Protein AF-A0A973INH6-F1 (afdb_monomer)

Solvent-accessible surface area (backbone atoms only — not comparable to full-atom values): 18778 Å² total; per-residue (Å²): 133,58,72,69,59,49,45,53,53,24,50,28,51,75,72,70,67,58,51,74,66,60,52,53,52,50,56,55,49,32,74,77,36,63,68,58,46,52,53,36,54,52,45,34,49,50,53,52,52,52,51,51,52,51,51,51,53,52,50,54,54,49,48,54,53,51,51,55,51,50,55,52,50,53,57,54,56,61,57,55,58,55,57,56,51,51,52,52,51,51,55,52,49,54,52,49,52,51,50,50,51,50,50,49,49,51,46,51,59,52,50,57,58,49,55,53,51,49,50,52,50,51,50,48,49,50,48,49,52,47,49,50,48,50,47,52,48,46,50,49,58,78,66,62,66,99,56,83,83,53,57,51,24,11,26,31,62,73,26,40,70,38,32,28,38,27,31,14,86,80,47,74,92,51,78,60,39,38,36,26,35,64,72,43,77,89,50,73,38,48,23,34,69,76,46,76,38,72,89,75,40,34,24,35,31,34,55,67,48,88,84,64,71,67,50,67,85,66,49,49,40,76,38,54,82,63,82,85,48,76,64,46,55,33,35,34,58,21,24,46,84,92,40,82,40,85,32,60,36,25,31,70,37,76,32,23,78,94,69,32,73,64,20,24,21,35,61,30,81,75,54,75,16,27,27,12,11,48,28,23,40,84,50,51,30,30,44,23,31,28,45,50,90,55,29,87,78,72,79,49,29,31,25,33,39,29,45,69,48,51,61,57,50,52,52,45,41,71,77,38,63,84,55,56,76,93,75,82,56,54,78,34,41,88,46,57,68,73,58,32,49,67,62,46,43,66,41,30,28,36,34,44,38,133

Foldseek 3Di:
DDLVVLLVQLVCVLVVNHDPVNVVVVVVVCVVPVVSVVSSVVSNVVVVVVVVVVVVVVVVVVVVVVVVVVVVVVVVVVVVCPPVVVVVCVVVVVVVVVVCVVVVVCCCVVVVVVVVVVVVVVVVVVVVVVVLVVVVVVVCVVQPPPDDPWQKAKWFDPALQAKIKFFLVSPVVHQWWWKAAQVGRPDIFIWGWPDHDNPLRMTIIHGDDPPDHGHPDAQEAADLPDPQDWFQKKWWWWDDPSHIDIWIFTFHACADDPRHNQKTWTPTQDHRHQGQIFMAGLQRYGQFGWHCPCCSPPVTIMTGGSNVVVVVVVVVCVVPVPRHDPPRDNPCRPPHPVVSCVSRRRRMIMITDD

Sequence (354 aa):
MNQLHLFELSEKKVNGTITKEELNYLQQIFAENPELEKDFNENIRLIEELNNHAKYKIFVNNLKKAENTYEALKKLNQVSNNIFFRRLIQYSSVAAVSIIAVLTTLYLTGWFNYTHQIKAYKQLSNSITTISKNQKSLWNTLFNSNEITYLRGTAFALSDKGYLITSSHLVSDYDSVLVTNAADSSIRFHAKIVLNDIEHDIAVLKITDSAFANIQRIPYIINFNYPTELGNYVYSLGFSKNSIVFGEGSISSFTGYNEDTNSFQLSIPTNPGNSGSPVFNQAGEIIGIVCGKNFEKEGSSYAVKADILKDIIDSIKTIEPQAFNNNNYNYIKHLPKNKQISKIIPYIFKIEIY

Radius of gyration: 58.06 Å; Cα contacts (8 Å, |Δi|>4): 544; chains: 1; bounding box: 92×89×151 Å

pLDDT: mean 80.74, std 13.65, range [40.59, 97.44]

Structure (mmCIF, N/CA/C/O backbone):
data_AF-A0A973INH6-F1
#
_entry.id   AF-A0A973INH6-F1
#
loop_
_atom_site.group_PDB
_atom_site.id
_atom_site.type_symbol
_atom_site.label_atom_id
_atom_site.label_alt_id
_atom_site.label_comp_id
_atom_site.label_asym_id
_atom_site.label_entity_id
_atom_site.label_seq_id
_atom_site.pdbx_PDB_ins_code
_atom_site.Cartn_x
_atom_site.Cartn_y
_atom_site.Cartn_z
_atom_site.occupancy
_atom_site.B_iso_or_equiv
_atom_site.auth_seq_id
_atom_site.auth_comp_id
_atom_site.auth_asym_id
_atom_site.auth_atom_id
_atom_site.pdbx_PDB_model_num
ATOM 1 N N . MET A 1 1 ? 59.642 63.130 -122.455 1.00 60.03 1 MET A N 1
ATOM 2 C CA . MET A 1 1 ? 58.874 63.135 -121.188 1.00 60.03 1 MET A CA 1
ATOM 3 C C . MET A 1 1 ? 59.618 63.990 -120.166 1.00 60.03 1 MET A C 1
ATOM 5 O O . MET A 1 1 ? 60.837 63.904 -120.137 1.00 60.03 1 MET A O 1
ATOM 9 N N . ASN A 1 2 ? 58.944 64.853 -119.395 1.00 72.00 2 ASN A N 1
ATOM 10 C CA . ASN A 1 2 ? 59.600 65.635 -118.330 1.00 72.00 2 ASN A CA 1
ATOM 11 C C . ASN A 1 2 ? 59.787 64.744 -117.084 1.00 72.00 2 ASN A C 1
ATOM 13 O O . ASN A 1 2 ? 58.869 63.996 -116.747 1.00 72.00 2 ASN A O 1
ATOM 17 N N . GLN A 1 3 ? 60.935 64.830 -116.403 1.00 70.38 3 GLN A N 1
ATOM 18 C CA . GLN A 1 3 ? 61.247 64.047 -115.195 1.00 70.38 3 GLN A CA 1
ATOM 19 C C . GLN A 1 3 ? 60.178 64.201 -114.102 1.00 70.38 3 GLN A C 1
ATOM 21 O O . GLN A 1 3 ? 59.841 63.231 -113.430 1.00 70.38 3 GLN A O 1
ATOM 26 N N . LEU A 1 4 ? 59.566 65.385 -113.991 1.00 72.50 4 LEU A N 1
ATOM 27 C CA . LEU A 1 4 ? 58.475 65.633 -113.044 1.00 72.50 4 LEU A CA 1
ATOM 28 C C . LEU A 1 4 ? 57.232 64.771 -113.333 1.00 72.50 4 LEU A C 1
ATOM 30 O O . LEU A 1 4 ? 56.604 64.264 -112.411 1.00 72.50 4 LEU A O 1
ATOM 34 N N . HIS A 1 5 ? 56.909 64.557 -114.612 1.00 80.50 5 HIS A N 1
ATOM 35 C CA . HIS A 1 5 ? 55.763 63.738 -115.012 1.00 80.50 5 HIS A CA 1
ATOM 36 C C . HIS A 1 5 ? 56.033 62.237 -114.809 1.00 80.50 5 HIS A C 1
ATOM 38 O O . HIS A 1 5 ? 55.129 61.486 -114.455 1.00 80.50 5 HIS A O 1
ATOM 44 N N . LEU A 1 6 ? 57.291 61.799 -114.969 1.00 80.31 6 LEU A N 1
ATOM 45 C CA . LEU A 1 6 ? 57.713 60.429 -114.644 1.00 80.31 6 LEU A CA 1
ATOM 46 C C . LEU A 1 6 ? 57.604 60.151 -113.139 1.00 80.31 6 LEU A C 1
ATOM 48 O O . LEU A 1 6 ? 57.122 59.090 -112.741 1.00 80.31 6 LEU A O 1
ATOM 52 N N . PHE A 1 7 ? 57.998 61.118 -112.309 1.00 83.38 7 PHE A N 1
ATOM 53 C CA . PHE A 1 7 ? 57.880 61.022 -110.857 1.00 83.38 7 PHE A CA 1
ATOM 54 C C . PHE A 1 7 ? 56.414 61.010 -110.394 1.00 83.38 7 PHE A C 1
ATOM 56 O O . PHE A 1 7 ? 56.042 60.164 -109.588 1.00 83.38 7 PHE A O 1
ATOM 63 N N . GLU A 1 8 ? 55.554 61.866 -110.959 1.00 82.88 8 GLU A N 1
ATOM 64 C CA . GLU A 1 8 ? 54.115 61.895 -110.645 1.00 82.88 8 GLU A CA 1
ATOM 65 C C . GLU A 1 8 ? 53.427 60.557 -110.971 1.00 82.88 8 GLU A C 1
ATOM 67 O O . GLU A 1 8 ? 52.656 60.027 -110.168 1.00 82.88 8 GLU A O 1
ATOM 72 N N . LEU A 1 9 ? 53.749 59.952 -112.120 1.00 83.75 9 LEU A N 1
ATOM 73 C CA . LEU A 1 9 ? 53.250 58.619 -112.470 1.00 83.75 9 LEU A CA 1
ATOM 74 C C . LEU A 1 9 ? 53.809 57.528 -111.541 1.00 83.75 9 LEU A C 1
ATOM 76 O O . LEU A 1 9 ? 53.092 56.577 -111.221 1.00 83.75 9 LEU A O 1
ATOM 80 N N . SER A 1 10 ? 55.054 57.673 -111.072 1.00 84.81 10 SER A N 1
ATOM 81 C CA . SER A 1 10 ? 55.666 56.767 -110.085 1.00 84.81 10 SER A CA 1
ATOM 82 C C . SER A 1 10 ? 54.939 56.855 -108.737 1.00 84.81 10 SER A C 1
ATOM 84 O O . SER A 1 10 ? 54.631 55.835 -108.123 1.00 84.81 10 SER A O 1
ATOM 86 N N . GLU A 1 11 ? 54.570 58.062 -108.307 1.00 83.25 11 GLU A N 1
ATOM 87 C CA . GLU A 1 11 ? 53.794 58.299 -107.089 1.00 83.25 11 GLU A CA 1
ATOM 88 C C . GLU A 1 11 ? 52.369 57.739 -107.195 1.00 83.25 11 GLU A C 1
ATOM 90 O O . GLU A 1 11 ? 51.925 57.016 -106.300 1.00 83.25 11 GLU A O 1
ATOM 95 N N . LYS A 1 12 ? 51.666 57.980 -108.314 1.00 86.00 12 LYS A N 1
ATOM 96 C CA . LYS A 1 12 ? 50.353 57.359 -108.575 1.00 86.00 12 LYS A CA 1
ATOM 97 C C . LYS A 1 12 ? 50.437 55.833 -108.576 1.00 86.00 12 LYS A C 1
ATOM 99 O O . LYS A 1 12 ? 49.510 55.166 -108.112 1.00 86.00 12 LYS A O 1
ATOM 104 N N . LYS A 1 13 ? 51.541 55.262 -109.073 1.00 84.00 13 LYS A N 1
ATOM 105 C CA . LYS A 1 13 ? 51.772 53.813 -109.067 1.00 84.00 13 LYS A CA 1
ATOM 106 C C . LYS A 1 13 ? 51.924 53.269 -107.647 1.00 84.00 13 LYS A C 1
ATOM 108 O O . LYS A 1 13 ? 51.249 52.294 -107.325 1.00 84.00 13 LYS A O 1
ATOM 113 N N . VAL A 1 14 ? 52.738 53.906 -106.801 1.00 85.88 14 VAL A N 1
ATOM 114 C CA . VAL A 1 14 ? 52.924 53.501 -105.393 1.00 85.88 14 VAL A CA 1
ATOM 115 C C . VAL A 1 14 ? 51.639 53.683 -104.577 1.00 85.88 14 VAL A C 1
ATOM 117 O O . VAL A 1 14 ? 51.300 52.833 -103.757 1.00 85.88 14 VAL A O 1
ATOM 120 N N . ASN A 1 15 ? 50.875 54.746 -104.841 1.00 80.88 15 ASN A N 1
ATOM 121 C CA . ASN A 1 15 ? 49.612 55.030 -104.154 1.00 80.88 15 ASN A CA 1
ATOM 122 C C . ASN A 1 15 ? 48.409 54.234 -104.703 1.00 80.88 15 ASN A C 1
ATOM 124 O O . ASN A 1 15 ? 47.308 54.342 -104.163 1.00 80.88 15 ASN A O 1
ATOM 128 N N . GLY A 1 16 ? 48.593 53.432 -105.760 1.00 83.75 16 GLY A N 1
ATOM 129 C CA . GLY A 1 16 ? 47.545 52.589 -106.349 1.00 83.75 16 GLY A CA 1
ATOM 130 C C . GLY A 1 16 ? 46.478 53.344 -107.153 1.00 83.75 16 GLY A C 1
ATOM 131 O O . GLY A 1 16 ? 45.413 52.791 -107.413 1.00 83.75 16 GLY A O 1
ATOM 132 N N . THR A 1 17 ? 46.746 54.589 -107.551 1.00 86.88 17 THR A N 1
ATOM 133 C CA . THR A 1 17 ? 45.807 55.475 -108.264 1.00 86.88 17 THR A CA 1
ATOM 134 C C . THR A 1 17 ? 46.105 55.614 -109.758 1.00 86.88 17 THR A C 1
ATOM 136 O O . THR A 1 17 ? 45.441 56.392 -110.442 1.00 86.88 17 THR A O 1
ATOM 139 N N . ILE A 1 18 ? 47.081 54.865 -110.283 1.00 87.19 18 ILE A N 1
ATOM 140 C CA . ILE A 1 18 ? 47.418 54.885 -111.711 1.00 87.19 18 ILE A CA 1
ATOM 141 C C . ILE A 1 18 ? 46.301 54.263 -112.561 1.00 87.19 18 ILE A C 1
ATOM 143 O O . ILE A 1 18 ? 45.799 53.172 -112.275 1.00 87.19 18 ILE A O 1
ATOM 147 N N . THR A 1 19 ? 45.914 54.954 -113.629 1.00 87.88 19 THR A N 1
ATOM 148 C CA . THR A 1 19 ? 44.869 54.490 -114.546 1.00 87.88 19 THR A CA 1
ATOM 149 C C . THR A 1 19 ? 45.412 53.501 -115.581 1.00 87.88 19 THR A C 1
ATOM 151 O O . THR A 1 19 ? 46.616 53.397 -115.829 1.00 87.88 19 THR A O 1
ATOM 154 N N . LYS A 1 20 ? 44.510 52.744 -116.219 1.00 82.81 20 LYS A N 1
ATOM 155 C CA . LYS A 1 20 ? 44.879 51.756 -117.246 1.00 82.81 20 LYS A CA 1
ATOM 156 C C . LYS A 1 20 ? 45.456 52.412 -118.511 1.00 82.81 20 LYS A C 1
ATOM 158 O O . LYS A 1 20 ? 46.310 51.822 -119.162 1.00 82.81 20 LYS A O 1
ATOM 163 N N . GLU A 1 21 ? 45.021 53.631 -118.826 1.00 84.56 21 GLU A N 1
ATOM 164 C CA . GLU A 1 21 ? 45.540 54.433 -119.941 1.00 84.56 21 GLU A CA 1
ATOM 165 C C . GLU A 1 21 ? 46.977 54.903 -119.675 1.00 84.56 21 GLU A C 1
ATOM 167 O O . GLU A 1 21 ? 47.845 54.727 -120.526 1.00 84.56 21 GLU A O 1
ATOM 172 N N . GLU A 1 22 ? 47.260 55.398 -118.465 1.00 85.69 22 GLU A N 1
ATOM 173 C CA . GLU A 1 22 ? 48.610 55.797 -118.040 1.00 85.69 22 GLU A CA 1
ATOM 174 C C . GLU A 1 22 ? 49.585 54.604 -118.005 1.00 85.69 22 GLU A C 1
ATOM 176 O O . GLU A 1 22 ? 50.750 54.745 -118.372 1.00 85.69 22 GLU A O 1
ATOM 181 N N . LEU A 1 23 ? 49.116 53.409 -117.619 1.00 82.50 23 LEU A N 1
ATOM 182 C CA . LEU A 1 23 ? 49.921 52.181 -117.674 1.00 82.50 23 LEU A CA 1
ATOM 183 C C . LEU A 1 23 ? 50.284 51.782 -119.108 1.00 82.50 23 LEU A C 1
ATOM 185 O O . LEU A 1 23 ? 51.434 51.427 -119.362 1.00 82.50 23 LEU A O 1
ATOM 189 N N . ASN A 1 24 ? 49.330 51.857 -120.039 1.00 82.94 24 ASN A N 1
ATOM 190 C CA . ASN A 1 24 ? 49.589 51.566 -121.450 1.00 82.94 24 ASN A CA 1
ATOM 191 C C . ASN A 1 24 ? 50.555 52.596 -122.062 1.00 82.94 24 ASN A C 1
ATOM 193 O O . ASN A 1 24 ? 51.450 52.229 -122.820 1.00 82.94 24 ASN A O 1
ATOM 197 N N . TYR A 1 25 ? 50.413 53.872 -121.691 1.00 82.88 25 TYR A N 1
ATOM 198 C CA . TYR A 1 25 ? 51.321 54.946 -122.096 1.00 82.88 25 TYR A CA 1
ATOM 199 C C . TYR A 1 25 ? 52.758 54.717 -121.600 1.00 82.88 25 TYR A C 1
ATOM 201 O O . TYR A 1 25 ? 53.705 54.844 -122.375 1.00 82.88 25 TYR A O 1
ATOM 209 N N . LEU A 1 26 ? 52.937 54.301 -120.340 1.00 82.69 26 LEU A N 1
ATOM 210 C CA . LEU A 1 26 ? 54.254 53.939 -119.805 1.00 82.69 26 LEU A CA 1
ATOM 211 C C . LEU A 1 26 ? 54.867 52.741 -120.541 1.00 82.69 26 LEU A C 1
ATOM 213 O O . LEU A 1 26 ? 56.041 52.788 -120.891 1.00 82.69 26 LEU A O 1
ATOM 217 N N . GLN A 1 27 ? 54.078 51.702 -120.836 1.00 81.44 27 GLN A N 1
ATOM 218 C CA . GLN A 1 27 ? 54.551 50.532 -121.588 1.00 81.44 27 GLN A CA 1
ATOM 219 C C . GLN A 1 27 ? 55.040 50.897 -122.994 1.00 81.44 27 GLN A C 1
ATOM 221 O O . GLN A 1 27 ? 56.052 50.362 -123.446 1.00 81.44 27 GLN A O 1
ATOM 226 N N . GLN A 1 28 ? 54.356 51.825 -123.668 1.00 81.44 28 GLN A N 1
ATOM 227 C CA . GLN A 1 28 ? 54.782 52.315 -124.976 1.00 81.44 28 GLN A CA 1
ATOM 228 C C . GLN A 1 28 ? 56.104 53.094 -124.886 1.00 81.44 28 GLN A C 1
ATOM 230 O O . GLN A 1 28 ? 57.005 52.868 -125.687 1.00 81.44 28 GLN A O 1
ATOM 235 N N . ILE A 1 29 ? 56.255 53.962 -123.881 1.00 81.75 29 ILE A N 1
ATOM 236 C CA . ILE A 1 29 ? 57.470 54.773 -123.707 1.00 81.75 29 ILE A CA 1
ATOM 237 C C . ILE A 1 29 ? 58.673 53.931 -123.275 1.00 81.75 29 ILE A C 1
ATOM 239 O O . ILE A 1 29 ? 59.785 54.182 -123.736 1.00 81.75 29 ILE A O 1
ATOM 243 N N . PHE A 1 30 ? 58.475 52.919 -122.431 1.00 85.38 30 PHE A N 1
ATOM 244 C CA . PHE A 1 30 ? 59.553 52.013 -122.023 1.00 85.38 30 PHE A CA 1
ATOM 245 C C . PHE A 1 30 ? 60.076 51.175 -123.193 1.00 85.38 30 PHE A C 1
ATOM 247 O O . PHE A 1 30 ? 61.279 50.939 -123.279 1.00 85.38 30 PHE A O 1
ATOM 254 N N . ALA A 1 31 ? 59.204 50.795 -124.135 1.00 80.00 31 ALA A N 1
ATOM 255 C CA . ALA A 1 31 ? 59.615 50.095 -125.351 1.00 80.00 31 ALA A CA 1
ATOM 256 C C . ALA A 1 31 ? 60.509 50.958 -126.265 1.00 80.00 31 ALA A C 1
ATOM 258 O O . ALA A 1 31 ? 61.370 50.422 -126.960 1.00 80.00 31 ALA A O 1
ATOM 259 N N . GLU A 1 32 ? 60.323 52.282 -126.256 1.00 79.12 32 GLU A N 1
ATOM 260 C CA . GLU A 1 32 ? 61.120 53.229 -127.047 1.00 79.12 32 GLU A CA 1
ATOM 261 C C . GLU A 1 32 ? 62.408 53.675 -126.332 1.00 79.12 32 GLU A C 1
ATOM 263 O O . GLU A 1 32 ? 63.416 53.929 -126.992 1.00 79.12 32 GLU A O 1
ATOM 268 N N . ASN A 1 33 ? 62.404 53.763 -124.995 1.00 81.12 33 ASN A N 1
ATOM 269 C CA . ASN A 1 33 ? 63.567 54.159 -124.201 1.00 81.12 33 ASN A CA 1
ATOM 270 C C . ASN A 1 33 ? 63.665 53.368 -122.875 1.00 81.12 33 ASN A C 1
ATOM 272 O O . ASN A 1 33 ? 63.074 53.774 -121.867 1.00 81.12 33 ASN A O 1
ATOM 276 N N . PRO A 1 34 ? 64.468 52.288 -122.842 1.00 78.56 34 PRO A N 1
ATOM 277 C CA . PRO A 1 34 ? 64.660 51.456 -121.653 1.00 78.56 34 PRO A CA 1
ATOM 278 C C . PRO A 1 34 ? 65.273 52.185 -120.444 1.00 78.56 34 PRO A C 1
ATOM 280 O O . PRO A 1 34 ? 65.097 51.737 -119.311 1.00 78.56 34 PRO A O 1
ATOM 283 N N . GLU A 1 35 ? 65.984 53.307 -120.633 1.00 79.06 35 GLU A N 1
ATOM 284 C CA . GLU A 1 35 ? 66.522 54.079 -119.499 1.00 79.06 35 GLU A CA 1
ATOM 285 C C . GLU A 1 35 ? 65.405 54.717 -118.662 1.00 79.06 35 GLU A C 1
ATOM 287 O O . GLU A 1 35 ? 65.502 54.755 -117.437 1.00 79.06 35 GLU A O 1
ATOM 292 N N . LEU A 1 36 ? 64.296 55.124 -119.291 1.00 81.38 36 LEU A N 1
ATOM 293 C CA . LEU A 1 36 ? 63.151 55.700 -118.575 1.00 81.38 36 LEU A CA 1
ATOM 294 C C . LEU A 1 36 ? 62.429 54.669 -117.700 1.00 81.38 36 LEU A C 1
ATOM 296 O O . LEU A 1 36 ? 61.853 55.037 -116.677 1.00 81.38 36 LEU A O 1
ATOM 300 N N . GLU A 1 37 ? 62.467 53.388 -118.074 1.00 82.44 37 GLU A N 1
ATOM 301 C CA . GLU A 1 37 ? 61.936 52.301 -117.246 1.00 82.44 37 GLU A CA 1
ATOM 302 C C . GLU A 1 37 ? 62.770 52.120 -115.975 1.00 82.44 37 GLU A C 1
ATOM 304 O O . GLU A 1 37 ? 62.234 51.920 -114.881 1.00 82.44 37 GLU A O 1
ATOM 309 N N . LYS A 1 38 ? 64.095 52.239 -116.102 1.00 82.75 38 LYS A N 1
ATOM 310 C CA . LYS A 1 38 ? 65.010 52.175 -114.963 1.00 82.75 38 LYS A CA 1
ATOM 311 C C . LYS A 1 38 ? 64.770 53.340 -113.998 1.00 82.75 38 LYS A C 1
ATOM 313 O O . LYS A 1 38 ? 64.580 53.089 -112.808 1.00 82.75 38 LYS A O 1
ATOM 318 N N . ASP A 1 39 ? 64.681 54.565 -114.514 1.00 82.88 39 ASP A N 1
ATOM 319 C CA . ASP A 1 39 ? 64.405 55.769 -113.718 1.00 82.88 39 ASP A CA 1
ATOM 320 C C . ASP A 1 39 ? 63.030 55.705 -113.028 1.00 82.88 39 ASP A C 1
ATOM 322 O O . ASP A 1 39 ? 62.877 56.108 -111.875 1.00 82.88 39 ASP A O 1
ATOM 326 N N . PHE A 1 40 ? 62.010 55.165 -113.705 1.00 86.31 40 PHE A N 1
ATOM 327 C CA . PHE A 1 40 ? 60.678 54.959 -113.127 1.00 86.31 40 PHE A CA 1
ATOM 328 C C . PHE A 1 40 ? 60.707 53.994 -111.938 1.00 86.31 40 PHE A C 1
ATOM 330 O O . PHE A 1 40 ? 60.152 54.283 -110.877 1.00 86.31 40 PHE A O 1
ATOM 337 N N . ASN A 1 41 ? 61.389 52.858 -112.088 1.00 84.81 41 ASN A N 1
ATOM 338 C CA . ASN A 1 41 ? 61.521 51.872 -111.017 1.00 84.81 41 ASN A CA 1
ATOM 339 C C . ASN A 1 41 ? 62.363 52.401 -109.843 1.00 84.81 41 ASN A C 1
ATOM 341 O O . ASN A 1 41 ? 62.070 52.094 -108.686 1.00 84.81 41 ASN A O 1
ATOM 345 N N . GLU A 1 42 ? 63.376 53.225 -110.117 1.00 85.06 42 GLU A N 1
ATOM 346 C CA . GLU A 1 42 ? 64.173 53.889 -109.082 1.00 85.06 42 GLU A CA 1
ATOM 347 C C . GLU A 1 42 ? 63.344 54.920 -108.302 1.00 85.06 42 GLU A C 1
ATOM 349 O O . GLU A 1 42 ? 63.378 54.931 -107.070 1.00 85.06 42 GLU A O 1
ATOM 354 N N . ASN A 1 43 ? 62.503 55.701 -108.989 1.00 87.12 43 ASN A N 1
ATOM 355 C CA . ASN A 1 43 ? 61.554 56.615 -108.351 1.00 87.12 43 ASN A CA 1
ATOM 356 C C . ASN A 1 43 ? 60.530 55.874 -107.482 1.00 87.12 43 ASN A C 1
ATOM 358 O O . ASN A 1 43 ? 60.284 56.288 -106.350 1.00 87.12 43 ASN A O 1
ATOM 362 N N . ILE A 1 44 ? 59.962 54.764 -107.967 1.00 86.12 44 ILE A N 1
ATOM 363 C CA . ILE A 1 44 ? 59.060 53.912 -107.172 1.00 86.12 44 ILE A CA 1
ATOM 364 C C . ILE A 1 44 ? 59.754 53.464 -105.887 1.00 86.12 44 ILE A C 1
ATOM 366 O O . ILE A 1 44 ? 59.211 53.649 -104.797 1.00 86.12 44 ILE A O 1
ATOM 370 N N . ARG A 1 45 ? 60.975 52.935 -106.004 1.00 84.31 45 ARG A N 1
ATOM 371 C CA . ARG A 1 45 ? 61.749 52.461 -104.856 1.00 84.31 45 ARG A CA 1
ATOM 372 C C . ARG A 1 45 ? 62.028 53.583 -103.856 1.00 84.31 45 ARG A C 1
ATOM 374 O O . ARG A 1 45 ? 61.864 53.382 -102.655 1.00 84.31 45 ARG A O 1
ATOM 381 N N . LEU A 1 46 ? 62.403 54.766 -104.339 1.00 83.44 46 LEU A N 1
ATOM 382 C CA . LEU A 1 46 ? 62.639 55.933 -103.493 1.00 83.44 46 LEU A CA 1
ATOM 383 C C . LEU A 1 46 ? 61.370 56.346 -102.731 1.00 83.44 46 LEU A C 1
ATOM 385 O O . LEU A 1 46 ? 61.424 56.584 -101.524 1.00 83.44 46 LEU A O 1
ATOM 389 N N . ILE A 1 47 ? 60.219 56.404 -103.407 1.00 82.06 47 ILE A N 1
ATOM 390 C CA . ILE A 1 47 ? 58.933 56.768 -102.792 1.00 82.06 47 ILE A CA 1
ATOM 391 C C . ILE A 1 47 ? 58.521 55.725 -101.741 1.00 82.06 47 ILE A C 1
ATOM 393 O O . ILE A 1 47 ? 58.065 56.083 -100.651 1.00 82.06 47 ILE A O 1
ATOM 397 N N . GLU A 1 48 ? 58.717 54.435 -102.017 1.00 84.31 48 GLU A N 1
ATOM 398 C CA . GLU A 1 48 ? 58.464 53.357 -101.056 1.00 84.31 48 GLU A CA 1
ATOM 399 C C . GLU A 1 48 ? 59.375 53.446 -99.822 1.00 84.31 48 GLU A C 1
ATOM 401 O O . GLU A 1 48 ? 58.893 53.330 -98.689 1.00 84.31 48 GLU A O 1
ATOM 406 N N . GLU A 1 49 ? 60.672 53.708 -100.007 1.00 83.81 49 GLU A N 1
ATOM 407 C CA . GLU A 1 49 ? 61.628 53.897 -98.910 1.00 83.81 49 GLU A CA 1
ATOM 408 C C . GLU A 1 49 ? 61.266 55.118 -98.045 1.00 83.81 49 GLU A C 1
ATOM 410 O O . GLU A 1 49 ? 61.246 55.019 -96.812 1.00 83.81 49 GLU A O 1
ATOM 415 N N . LEU A 1 50 ? 60.878 56.241 -98.661 1.00 82.19 50 LEU A N 1
ATOM 416 C CA . LEU A 1 50 ? 60.408 57.438 -97.953 1.00 82.19 50 LEU A CA 1
ATOM 417 C C . LEU A 1 50 ? 59.128 57.169 -97.146 1.00 82.19 50 LEU A C 1
ATOM 419 O O . LEU A 1 50 ? 59.040 57.554 -95.975 1.00 82.19 50 LEU A O 1
ATOM 423 N N . ASN A 1 51 ? 58.159 56.454 -97.725 1.00 81.81 51 ASN A N 1
ATOM 424 C CA . ASN A 1 51 ? 56.921 56.073 -97.043 1.00 81.81 51 ASN A CA 1
ATOM 425 C C . ASN A 1 51 ? 57.180 55.141 -95.854 1.00 81.81 51 ASN A C 1
ATOM 427 O O . ASN A 1 51 ? 56.590 55.307 -94.780 1.00 81.81 51 ASN A O 1
ATOM 431 N N . ASN A 1 52 ? 58.089 54.179 -96.012 1.00 79.38 52 ASN A N 1
ATOM 432 C CA . ASN A 1 52 ? 58.484 53.277 -94.935 1.00 79.38 52 ASN A CA 1
ATOM 433 C C . ASN A 1 52 ? 59.199 54.029 -93.809 1.00 79.38 52 ASN A C 1
ATOM 435 O O . ASN A 1 52 ? 58.886 53.818 -92.632 1.00 79.38 52 ASN A O 1
ATOM 439 N N . HIS A 1 53 ? 60.079 54.976 -94.141 1.00 80.94 53 HIS A N 1
ATOM 440 C CA . HIS A 1 53 ? 60.729 55.812 -93.138 1.00 80.94 53 HIS A CA 1
ATOM 441 C C . HIS A 1 53 ? 59.719 56.714 -92.404 1.00 80.94 53 HIS A C 1
ATOM 443 O O . HIS A 1 53 ? 59.795 56.860 -91.176 1.00 80.94 53 HIS A O 1
ATOM 449 N N . ALA A 1 54 ? 58.745 57.298 -93.105 1.00 76.69 54 ALA A N 1
ATOM 450 C CA . ALA A 1 54 ? 57.693 58.100 -92.484 1.00 76.69 54 ALA A CA 1
ATOM 451 C C . ALA A 1 54 ? 56.856 57.266 -91.497 1.00 76.69 54 ALA A C 1
ATOM 453 O O . ALA A 1 54 ? 56.661 57.679 -90.349 1.00 76.69 54 ALA A O 1
ATOM 454 N N . LYS A 1 55 ? 56.446 56.052 -91.895 1.00 76.38 55 LYS A N 1
ATOM 455 C CA . LYS A 1 55 ? 55.740 55.095 -91.023 1.00 76.38 55 LYS A CA 1
ATOM 456 C C . LYS A 1 55 ? 56.572 54.718 -89.801 1.00 76.38 55 LYS A C 1
ATOM 458 O O . LYS A 1 55 ? 56.052 54.755 -88.687 1.00 76.38 55 LYS A O 1
ATOM 463 N N . TYR A 1 56 ? 57.863 54.436 -89.981 1.00 72.31 56 TYR A N 1
ATOM 464 C CA . TYR A 1 56 ? 58.779 54.149 -88.877 1.00 72.31 56 TYR A CA 1
ATOM 465 C C . TYR A 1 56 ? 58.872 55.324 -87.892 1.00 72.31 56 TYR A C 1
ATOM 467 O O . TYR A 1 56 ? 58.761 55.138 -86.681 1.00 72.31 56 TYR A O 1
ATOM 475 N N . LYS A 1 57 ? 58.988 56.562 -88.390 1.00 76.44 57 LYS A N 1
ATOM 476 C CA . LYS A 1 57 ? 59.051 57.765 -87.545 1.00 76.44 57 LYS A CA 1
ATOM 477 C C . LYS A 1 57 ? 57.752 57.988 -86.762 1.00 76.44 57 LYS A C 1
ATOM 479 O O . LYS A 1 57 ? 57.808 58.320 -85.577 1.00 76.44 57 LYS A O 1
ATOM 484 N N . ILE A 1 58 ? 56.595 57.779 -87.394 1.00 76.81 58 ILE A N 1
ATOM 485 C CA . ILE A 1 58 ? 55.279 57.847 -86.735 1.00 76.81 58 ILE A CA 1
ATOM 486 C C . ILE A 1 58 ? 55.161 56.757 -85.666 1.00 76.81 58 ILE A C 1
ATOM 488 O O . ILE A 1 58 ? 54.759 57.049 -84.541 1.00 76.81 58 ILE A O 1
ATOM 492 N N . PHE A 1 59 ? 55.566 55.527 -85.983 1.00 75.50 59 PHE A N 1
ATOM 493 C CA . PHE A 1 59 ? 55.570 54.403 -85.050 1.00 75.50 59 PHE A CA 1
ATOM 494 C C . PHE A 1 59 ? 56.432 54.688 -83.812 1.00 75.50 59 PHE A C 1
ATOM 496 O O . PHE A 1 59 ? 55.939 54.581 -82.691 1.00 75.50 59 PHE A O 1
ATOM 503 N N . VAL A 1 60 ? 57.672 55.157 -83.993 1.00 77.25 60 VAL A N 1
ATOM 504 C CA . VAL A 1 60 ? 58.564 55.537 -82.882 1.00 77.25 60 VAL A CA 1
ATOM 505 C C . VAL A 1 60 ? 57.966 56.670 -82.041 1.00 77.25 60 VAL A C 1
ATOM 507 O O . VAL A 1 60 ? 58.061 56.652 -80.814 1.00 77.25 60 VAL A O 1
ATOM 510 N N . ASN A 1 61 ? 57.317 57.654 -82.668 1.00 75.12 61 ASN A N 1
ATOM 511 C CA . ASN A 1 61 ? 56.675 58.745 -81.934 1.00 75.12 61 ASN A CA 1
ATOM 512 C C . ASN A 1 61 ? 55.461 58.258 -81.118 1.00 75.12 61 ASN A C 1
ATOM 514 O O . ASN A 1 61 ? 55.246 58.702 -79.990 1.00 75.12 61 ASN A O 1
ATOM 518 N N . ASN A 1 62 ? 54.695 57.308 -81.658 1.00 74.75 62 ASN A N 1
ATOM 519 C CA . ASN A 1 62 ? 53.586 56.673 -80.951 1.00 74.75 62 ASN A CA 1
ATOM 520 C C . ASN A 1 62 ? 54.075 55.806 -79.783 1.00 74.75 62 ASN A C 1
ATOM 522 O O . ASN A 1 62 ? 53.473 55.862 -78.713 1.00 74.75 62 ASN A O 1
ATOM 526 N N . LEU A 1 63 ? 55.196 55.092 -79.939 1.00 78.12 63 LEU A N 1
ATOM 527 C CA . LEU A 1 63 ? 55.831 54.358 -78.840 1.00 78.12 63 LEU A CA 1
ATOM 528 C C . LEU A 1 63 ? 56.233 55.291 -77.694 1.00 78.12 63 LEU A C 1
ATOM 530 O O . LEU A 1 63 ? 55.879 55.027 -76.550 1.00 78.12 63 LEU A O 1
ATOM 534 N N . LYS A 1 64 ? 56.867 56.432 -77.992 1.00 76.19 64 LYS A N 1
ATOM 535 C CA . LYS A 1 64 ? 57.231 57.424 -76.963 1.00 76.19 64 LYS A CA 1
ATOM 536 C C . LYS A 1 64 ? 56.012 57.996 -76.232 1.00 76.19 64 LYS A C 1
ATOM 538 O O . LYS A 1 64 ? 56.051 58.204 -75.021 1.00 76.19 64 LYS A O 1
ATOM 543 N N . LYS A 1 65 ? 54.906 58.249 -76.943 1.00 74.62 65 LYS A N 1
ATOM 544 C CA . LYS A 1 65 ? 53.648 58.706 -76.321 1.00 74.62 65 LYS A CA 1
ATOM 545 C C . LYS A 1 65 ? 53.032 57.636 -75.417 1.00 74.62 65 LYS A C 1
ATOM 547 O O . LYS A 1 65 ? 52.566 57.978 -74.329 1.00 74.62 65 LYS A O 1
ATOM 552 N N . ALA A 1 66 ? 53.048 56.375 -75.850 1.00 70.12 66 ALA A N 1
ATOM 553 C CA . ALA A 1 66 ? 52.550 55.235 -75.080 1.00 70.12 66 ALA A CA 1
ATOM 554 C C . ALA A 1 66 ? 53.394 54.976 -73.819 1.00 70.12 66 ALA A C 1
ATOM 556 O O . ALA A 1 66 ? 52.848 54.732 -72.747 1.00 70.12 66 ALA A O 1
ATOM 557 N N . GLU A 1 67 ? 54.717 55.110 -73.917 1.00 73.62 67 GLU A N 1
ATOM 558 C CA . GLU A 1 67 ? 55.639 54.976 -72.786 1.00 73.62 67 GLU A CA 1
ATOM 559 C C . GLU A 1 67 ? 55.394 56.060 -71.723 1.00 73.62 67 GLU A C 1
ATOM 561 O O . GLU A 1 67 ? 55.241 55.752 -70.541 1.00 73.62 67 GLU A O 1
ATOM 566 N N . ASN A 1 68 ? 55.223 57.318 -72.144 1.00 73.44 68 ASN A N 1
ATOM 567 C CA . ASN A 1 68 ? 54.915 58.424 -71.232 1.00 73.44 68 ASN A CA 1
ATOM 568 C C . ASN A 1 68 ? 53.543 58.279 -70.548 1.00 73.44 68 ASN A C 1
ATOM 570 O O . ASN A 1 68 ? 53.390 58.635 -69.378 1.00 73.44 68 ASN A O 1
ATOM 574 N N . THR A 1 69 ? 52.536 57.750 -71.252 1.00 68.69 69 THR A N 1
ATOM 575 C CA . THR A 1 69 ? 51.217 57.470 -70.653 1.00 68.69 69 THR A CA 1
ATOM 576 C C . THR A 1 69 ? 51.273 56.284 -69.695 1.00 68.69 69 THR A C 1
ATOM 578 O O . THR A 1 69 ? 50.664 56.341 -68.628 1.00 68.69 69 THR A O 1
ATOM 581 N N . TYR A 1 70 ? 52.049 55.249 -70.013 1.00 69.19 70 TYR A N 1
ATOM 582 C CA . TYR A 1 70 ? 52.280 54.113 -69.124 1.00 69.19 70 TYR A CA 1
ATOM 583 C C . TYR A 1 70 ? 53.003 54.521 -67.827 1.00 69.19 70 TYR A C 1
ATOM 585 O O . TYR A 1 70 ? 52.553 54.162 -66.739 1.00 69.19 70 TYR A O 1
ATOM 593 N N . GLU A 1 71 ? 54.057 55.339 -67.910 1.00 71.25 71 GLU A N 1
ATOM 594 C CA . GLU A 1 71 ? 54.769 55.899 -66.748 1.00 71.25 71 GLU A CA 1
ATOM 595 C C . GLU A 1 71 ? 53.845 56.745 -65.847 1.00 71.25 71 GLU A C 1
ATOM 597 O O . GLU A 1 71 ? 53.862 56.610 -64.618 1.00 71.25 71 GLU A O 1
ATOM 602 N N . ALA A 1 72 ? 52.978 57.577 -66.440 1.00 65.31 72 ALA A N 1
ATOM 603 C CA . ALA A 1 72 ? 52.003 58.380 -65.698 1.00 65.31 72 ALA A CA 1
ATOM 604 C C . ALA A 1 72 ? 50.929 57.517 -65.003 1.00 65.31 72 ALA A C 1
ATOM 606 O O . ALA A 1 72 ? 50.622 57.731 -63.825 1.00 65.31 72 ALA A O 1
ATOM 607 N N . LEU A 1 73 ? 50.396 56.503 -65.695 1.00 65.25 73 LEU A N 1
ATOM 608 C CA . LEU A 1 73 ? 49.419 55.560 -65.136 1.00 65.25 73 LEU A CA 1
ATOM 609 C C . LEU A 1 73 ? 50.027 54.698 -64.021 1.00 65.25 73 LEU A C 1
ATOM 611 O O . LEU A 1 73 ? 49.376 54.456 -63.004 1.00 65.25 73 LEU A O 1
ATOM 615 N N . LYS A 1 74 ? 51.295 54.294 -64.153 1.00 64.50 74 LYS A N 1
ATOM 616 C CA . LYS A 1 74 ? 52.032 53.545 -63.126 1.00 64.50 74 LYS A CA 1
ATOM 617 C C . LYS A 1 74 ? 52.189 54.350 -61.830 1.00 64.50 74 LYS A C 1
ATOM 619 O O . LYS A 1 74 ? 51.979 53.796 -60.749 1.00 64.50 74 LYS A O 1
ATOM 624 N N . LYS A 1 75 ? 52.469 55.659 -61.920 1.00 62.62 75 LYS A N 1
ATOM 625 C CA . LYS A 1 75 ? 52.539 56.560 -60.750 1.00 62.62 75 LYS A CA 1
ATOM 626 C C . LYS A 1 75 ? 51.181 56.746 -60.062 1.00 62.62 75 LYS A C 1
ATOM 628 O O . LYS A 1 75 ? 51.117 56.703 -58.835 1.00 62.62 75 LYS A O 1
ATOM 633 N N . LEU A 1 76 ? 50.092 56.884 -60.822 1.00 55.16 76 LEU A N 1
ATOM 634 C CA . LEU A 1 76 ? 48.736 56.994 -60.261 1.00 55.16 76 LEU A CA 1
ATOM 635 C C . LEU A 1 76 ? 48.279 55.700 -59.560 1.00 55.16 76 LEU A C 1
ATOM 637 O O . LEU A 1 76 ? 47.687 55.754 -58.479 1.00 55.16 76 LEU A O 1
ATOM 641 N N . ASN A 1 77 ? 48.605 54.533 -60.122 1.00 55.00 77 ASN A N 1
ATOM 642 C CA . ASN A 1 77 ? 48.188 53.237 -59.578 1.00 55.00 77 ASN A CA 1
ATOM 643 C C . ASN A 1 77 ? 48.972 52.832 -58.305 1.00 55.00 77 ASN A C 1
ATOM 645 O O . ASN A 1 77 ? 48.441 52.130 -57.445 1.00 55.00 77 ASN A O 1
ATOM 649 N N . GLN A 1 78 ? 50.211 53.316 -58.129 1.00 55.25 78 GLN A N 1
ATOM 650 C CA . GLN A 1 78 ? 51.002 53.088 -56.905 1.00 55.25 78 GLN A CA 1
ATOM 651 C C . GLN A 1 78 ? 50.523 53.904 -55.690 1.00 55.25 78 GLN A C 1
ATOM 653 O O . GLN A 1 78 ? 50.630 53.427 -54.559 1.00 55.25 78 GLN A O 1
ATOM 658 N N . VAL A 1 79 ? 49.982 55.110 -55.897 1.00 54.72 79 VAL A N 1
ATOM 659 C CA . VAL A 1 79 ? 49.521 55.987 -54.801 1.00 54.72 79 VAL A CA 1
ATOM 660 C C . VAL A 1 79 ? 48.089 55.642 -54.363 1.00 54.72 79 VAL A C 1
ATOM 662 O O . VAL A 1 79 ? 47.808 55.600 -53.164 1.00 54.72 79 VAL A O 1
ATOM 665 N N . SER A 1 80 ? 47.197 55.323 -55.309 1.00 51.56 80 SER A N 1
ATOM 666 C CA . SER A 1 80 ? 45.781 55.021 -55.030 1.00 51.56 80 SER A CA 1
ATOM 667 C C . SER A 1 80 ? 45.576 53.689 -54.286 1.00 51.56 80 SER A C 1
ATOM 669 O O . SER A 1 80 ? 44.845 53.625 -53.293 1.00 51.56 80 SER A O 1
ATOM 671 N N . ASN A 1 81 ? 46.306 52.637 -54.680 1.00 51.03 81 ASN A N 1
ATOM 672 C CA . ASN A 1 81 ? 46.157 51.306 -54.082 1.00 51.03 81 ASN A CA 1
ATOM 673 C C . ASN A 1 81 ? 46.742 51.187 -52.669 1.00 51.03 81 ASN A C 1
ATOM 675 O O . ASN A 1 81 ? 46.378 50.270 -51.946 1.00 51.03 81 ASN A O 1
ATOM 679 N N . ASN A 1 82 ? 47.619 52.089 -52.223 1.00 57.09 82 ASN A N 1
ATOM 680 C CA . ASN A 1 82 ? 48.228 51.950 -50.896 1.00 57.09 82 ASN A CA 1
ATOM 681 C C . ASN A 1 82 ? 47.410 52.602 -49.774 1.00 57.09 82 ASN A C 1
ATOM 683 O O . ASN A 1 82 ? 47.435 52.118 -48.648 1.00 57.09 82 ASN A O 1
ATOM 687 N N . ILE A 1 83 ? 46.670 53.681 -50.039 1.00 59.94 83 ILE A N 1
ATOM 688 C CA . ILE A 1 83 ? 45.973 54.431 -48.978 1.00 59.94 83 ILE A CA 1
ATOM 689 C C . ILE A 1 83 ? 44.548 53.907 -48.768 1.00 59.94 83 ILE A C 1
ATOM 691 O O . ILE A 1 83 ? 44.128 53.710 -47.625 1.00 59.94 83 ILE A O 1
ATOM 695 N N . PHE A 1 84 ? 43.818 53.625 -49.852 1.00 57.97 84 PHE A N 1
ATOM 696 C CA . PHE A 1 84 ? 42.450 53.105 -49.774 1.00 57.97 84 PHE A CA 1
ATOM 697 C C . PHE A 1 84 ? 42.418 51.678 -49.205 1.00 57.97 84 PHE A C 1
ATOM 699 O O . PHE A 1 84 ? 41.683 51.397 -48.261 1.00 57.97 84 PHE A O 1
ATOM 706 N N . PHE A 1 85 ? 43.300 50.803 -49.694 1.00 56.56 85 PHE A N 1
ATOM 707 C CA . PHE A 1 85 ? 43.385 49.408 -49.255 1.00 56.56 85 PHE A CA 1
ATOM 708 C C . PHE A 1 85 ? 43.906 49.276 -47.814 1.00 56.56 85 PHE A C 1
ATOM 710 O O . PHE A 1 85 ? 43.393 48.453 -47.061 1.00 56.56 85 PHE A O 1
ATOM 717 N N . ARG A 1 86 ? 44.850 50.127 -47.372 1.00 61.03 86 ARG A N 1
ATOM 718 C CA . ARG A 1 86 ? 45.297 50.136 -45.964 1.00 61.03 86 ARG A CA 1
ATOM 719 C C . ARG A 1 86 ? 44.180 50.539 -45.001 1.00 61.03 86 ARG A C 1
ATOM 721 O O . ARG A 1 86 ? 44.027 49.885 -43.976 1.00 61.03 86 ARG A O 1
ATOM 728 N N . ARG A 1 87 ? 43.370 51.555 -45.328 1.00 57.75 87 ARG A N 1
ATOM 729 C CA . ARG A 1 87 ? 42.221 51.949 -44.490 1.00 57.75 87 ARG A CA 1
ATOM 730 C C . ARG A 1 87 ? 41.117 50.886 -44.493 1.00 57.75 87 ARG A C 1
ATOM 732 O O . ARG A 1 87 ? 40.582 50.572 -43.435 1.00 57.75 87 ARG A O 1
ATOM 739 N N . LEU A 1 88 ? 40.826 50.274 -45.642 1.00 57.28 88 LEU A N 1
ATOM 740 C CA . LEU A 1 88 ? 39.824 49.206 -45.755 1.00 57.28 88 LEU A CA 1
ATOM 741 C C . LEU A 1 88 ? 40.226 47.936 -44.976 1.00 57.28 88 LEU A C 1
ATOM 743 O O . LEU A 1 88 ? 39.399 47.354 -44.271 1.00 57.28 88 LEU A O 1
ATOM 747 N N . ILE A 1 89 ? 41.501 47.532 -45.042 1.00 59.75 89 ILE A N 1
ATOM 748 C CA . ILE A 1 89 ? 42.040 46.410 -44.253 1.00 59.75 89 ILE A CA 1
ATOM 749 C C . ILE A 1 89 ? 42.021 46.743 -42.755 1.00 59.75 89 ILE A C 1
ATOM 751 O O . ILE A 1 89 ? 41.677 45.884 -41.949 1.00 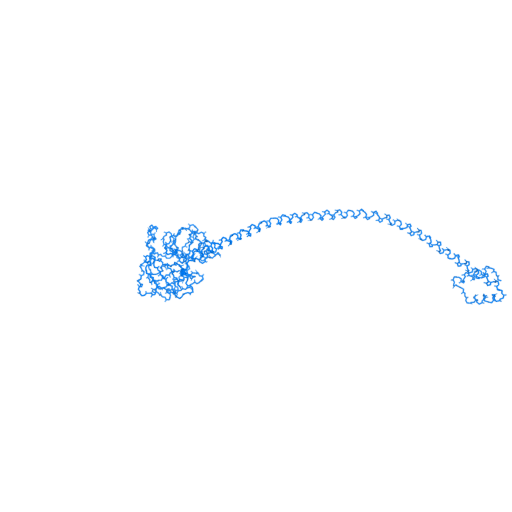59.75 89 ILE A O 1
ATOM 755 N N . GLN A 1 90 ? 42.336 47.977 -42.351 1.00 59.50 90 GLN A N 1
ATOM 756 C CA . GLN A 1 90 ? 42.320 48.375 -40.936 1.00 59.50 90 GLN A CA 1
ATOM 757 C C . GLN A 1 90 ? 40.910 48.340 -40.323 1.00 59.50 90 GLN A C 1
ATOM 759 O O . GLN A 1 90 ? 40.737 47.776 -39.248 1.00 59.50 90 GLN A O 1
ATOM 764 N N . TYR A 1 91 ? 39.879 48.859 -40.998 1.00 69.25 91 TYR A N 1
ATOM 765 C CA . TYR A 1 91 ? 38.511 48.804 -40.460 1.00 69.25 91 TYR A CA 1
ATOM 766 C C . TYR A 1 91 ? 37.916 47.389 -40.470 1.00 69.25 91 TYR A C 1
ATOM 768 O O . TYR A 1 91 ? 37.271 46.989 -39.500 1.00 69.25 91 TYR A O 1
ATOM 776 N N . SER A 1 92 ? 38.165 46.603 -41.523 1.00 60.72 92 SER A N 1
ATOM 777 C CA . SER A 1 92 ? 37.687 45.213 -41.593 1.00 60.72 92 SER A CA 1
ATOM 778 C C . SER A 1 92 ? 38.389 44.299 -40.585 1.00 60.72 92 SER A C 1
ATOM 780 O O . SER A 1 92 ? 37.729 43.477 -39.954 1.00 60.72 92 SER A O 1
ATOM 782 N N . SER A 1 93 ? 39.696 44.477 -40.361 1.00 63.97 93 SER A N 1
ATOM 783 C CA . SER A 1 93 ? 40.441 43.716 -39.349 1.00 63.97 93 SER A CA 1
ATOM 784 C C . SER A 1 93 ? 39.995 44.053 -37.928 1.00 63.97 93 SER A C 1
ATOM 786 O O . SER A 1 93 ? 39.769 43.136 -37.147 1.00 63.97 93 SER A O 1
ATOM 788 N N . VAL A 1 94 ? 39.769 45.327 -37.591 1.00 70.25 94 VAL A N 1
ATOM 789 C CA . VAL A 1 94 ? 39.266 45.708 -36.260 1.00 70.25 94 VAL A CA 1
ATOM 790 C C . VAL A 1 94 ? 37.855 45.160 -36.016 1.00 70.25 94 VAL A C 1
ATOM 792 O O . VAL A 1 94 ? 37.588 44.627 -34.938 1.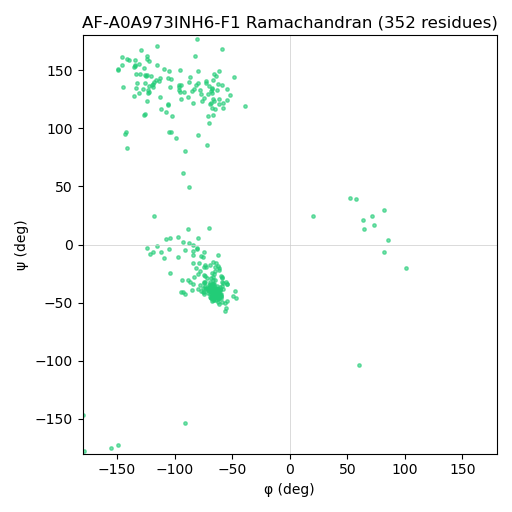00 70.25 94 VAL A O 1
ATOM 795 N N . ALA A 1 95 ? 36.965 45.212 -37.012 1.00 70.00 95 ALA A N 1
ATOM 796 C CA . ALA A 1 95 ? 35.627 44.629 -36.899 1.00 70.00 95 ALA A CA 1
ATOM 797 C C . ALA A 1 95 ? 35.673 43.096 -36.752 1.00 70.00 95 ALA A C 1
ATOM 799 O O . ALA A 1 95 ? 35.011 42.543 -35.875 1.00 70.00 95 ALA A O 1
ATOM 800 N N . ALA A 1 96 ? 36.502 42.411 -37.545 1.00 70.31 96 ALA A N 1
ATOM 801 C CA . ALA A 1 96 ? 36.662 40.960 -37.470 1.00 70.31 96 ALA A CA 1
ATOM 802 C C . ALA A 1 96 ? 37.263 40.516 -36.130 1.00 70.31 96 ALA A C 1
ATOM 804 O O . ALA A 1 96 ? 36.745 39.595 -35.505 1.00 70.31 96 ALA A O 1
ATOM 805 N N . VAL A 1 97 ? 38.301 41.203 -35.645 1.00 76.75 97 VAL A N 1
ATOM 806 C CA . VAL A 1 97 ? 38.917 40.915 -34.341 1.00 76.75 97 VAL A CA 1
ATOM 807 C C . VAL A 1 97 ? 37.918 41.149 -33.209 1.00 76.75 97 VAL A C 1
ATOM 809 O O . VAL A 1 97 ? 37.858 40.343 -32.288 1.00 76.75 97 VAL A O 1
ATOM 812 N N . SER A 1 98 ? 37.080 42.184 -33.298 1.00 73.88 98 SER A N 1
ATOM 813 C CA . SER A 1 98 ? 36.045 42.460 -32.291 1.00 73.88 98 SER A CA 1
ATOM 814 C C . SER A 1 98 ? 34.951 41.388 -32.278 1.00 73.88 98 SER A C 1
ATOM 816 O O . SER A 1 98 ? 34.571 40.912 -31.212 1.00 73.88 98 SER A O 1
ATOM 818 N N . ILE A 1 99 ? 34.483 40.947 -33.449 1.00 72.62 99 ILE A N 1
ATOM 819 C CA . ILE A 1 99 ? 33.493 39.866 -33.569 1.00 72.62 99 ILE A CA 1
ATOM 820 C C . ILE A 1 99 ? 34.080 38.546 -33.065 1.00 72.62 99 ILE A C 1
ATOM 822 O O . ILE A 1 99 ? 33.423 37.839 -32.308 1.00 72.62 99 ILE A O 1
ATOM 826 N N . ILE A 1 100 ? 35.329 38.230 -33.417 1.00 78.06 100 ILE A N 1
ATOM 827 C CA . ILE A 1 100 ? 36.020 37.033 -32.928 1.00 78.06 100 ILE A CA 1
ATOM 828 C C . ILE A 1 100 ? 36.241 37.123 -31.417 1.00 78.06 100 ILE A C 1
ATOM 830 O O . ILE A 1 100 ? 36.047 36.130 -30.731 1.00 78.06 100 ILE A O 1
ATOM 834 N N . ALA A 1 101 ? 36.591 38.283 -30.861 1.00 76.75 101 ALA A N 1
ATOM 835 C CA . ALA A 1 101 ? 36.750 38.459 -29.419 1.00 76.75 101 ALA A CA 1
ATOM 836 C C . ALA A 1 101 ? 35.417 38.294 -28.672 1.00 76.75 101 ALA A C 1
ATOM 838 O O . ALA A 1 101 ? 35.366 37.620 -27.647 1.00 76.75 101 ALA A O 1
ATOM 839 N N . VAL A 1 102 ? 34.318 38.834 -29.204 1.00 77.44 102 VAL A N 1
ATOM 840 C CA . VAL A 1 102 ? 32.976 38.675 -28.623 1.00 77.44 102 VAL A CA 1
ATOM 841 C C . VAL A 1 102 ? 32.502 37.229 -28.741 1.00 77.44 102 VAL A C 1
ATOM 843 O O . VAL A 1 102 ? 32.057 36.663 -27.748 1.00 77.44 102 VAL A O 1
ATOM 846 N N . LEU A 1 103 ? 32.662 36.594 -29.905 1.00 76.00 103 LEU A N 1
ATOM 847 C CA . LEU A 1 103 ? 32.306 35.190 -30.119 1.00 76.00 103 LEU A CA 1
ATOM 848 C C . LEU A 1 103 ? 33.175 34.246 -29.291 1.00 76.00 103 LEU A C 1
ATOM 850 O O . LEU A 1 103 ? 32.644 33.300 -28.730 1.00 76.00 103 LEU A O 1
ATOM 854 N N . THR A 1 104 ? 34.479 34.499 -29.157 1.00 75.25 104 THR A N 1
ATOM 855 C CA . THR A 1 104 ? 35.355 33.696 -28.289 1.00 75.25 104 THR A CA 1
ATOM 856 C C . THR A 1 104 ? 35.029 33.923 -26.825 1.00 75.25 104 THR A C 1
ATOM 858 O O . THR A 1 104 ? 35.022 32.960 -26.075 1.00 75.25 104 THR A O 1
ATOM 861 N N . THR A 1 105 ? 34.667 35.138 -26.411 1.00 79.62 105 THR A N 1
ATOM 862 C CA . THR A 1 105 ? 34.224 35.407 -25.036 1.00 79.62 105 THR A CA 1
ATOM 863 C C . THR A 1 105 ? 32.882 34.735 -24.740 1.00 79.62 105 THR A C 1
ATOM 865 O O . THR A 1 105 ? 32.758 34.082 -23.710 1.00 79.62 105 THR A O 1
ATOM 868 N N . LEU A 1 106 ? 31.896 34.808 -25.642 1.00 73.00 106 LEU A N 1
ATOM 869 C CA . LEU A 1 106 ? 30.611 34.095 -25.542 1.00 73.00 106 LEU A CA 1
ATOM 870 C C . LEU A 1 106 ? 30.792 32.576 -25.571 1.00 73.00 106 LEU A C 1
ATOM 872 O O . LEU A 1 106 ? 30.162 31.860 -24.799 1.00 73.00 106 LEU A O 1
ATOM 876 N N . TYR A 1 107 ? 31.683 32.081 -26.427 1.00 73.25 107 TYR A N 1
ATOM 877 C CA . TYR A 1 107 ? 32.013 30.667 -26.517 1.00 73.25 107 TYR A CA 1
ATOM 878 C C . TYR A 1 107 ? 32.743 30.193 -25.259 1.00 73.25 107 TYR A C 1
ATOM 880 O O . TYR A 1 107 ? 32.358 29.185 -24.693 1.00 73.25 107 TYR A O 1
ATOM 888 N N . LEU A 1 108 ? 33.726 30.932 -24.743 1.00 68.75 108 LEU A N 1
ATOM 889 C CA . LEU A 1 108 ? 34.445 30.583 -23.514 1.00 68.75 108 LEU A CA 1
ATOM 890 C C . LEU A 1 108 ? 33.528 30.663 -22.286 1.00 68.75 108 LEU A C 1
ATOM 892 O O . LEU A 1 108 ? 33.479 29.717 -21.509 1.00 68.75 108 LEU A O 1
ATOM 896 N N . THR A 1 109 ? 32.753 31.738 -22.122 1.00 73.62 109 THR A N 1
ATOM 897 C CA . THR A 1 109 ? 31.837 31.894 -20.975 1.00 73.62 109 THR A CA 1
ATOM 898 C C . THR A 1 109 ? 30.647 30.930 -21.032 1.00 73.62 109 THR A C 1
ATOM 900 O O . THR A 1 109 ? 30.265 30.375 -20.001 1.00 73.62 109 THR A O 1
ATOM 903 N N . GLY A 1 110 ? 30.098 30.658 -22.221 1.00 65.50 110 GLY A N 1
ATOM 904 C CA . GLY A 1 110 ? 29.009 29.699 -22.430 1.00 65.50 110 GLY A CA 1
ATOM 905 C C . GLY A 1 110 ? 29.455 28.234 -22.368 1.00 65.50 110 GLY A C 1
ATOM 906 O O . GLY A 1 110 ? 28.790 27.408 -21.747 1.00 65.50 110 GLY A O 1
ATOM 907 N N . TRP A 1 111 ? 30.607 27.889 -22.949 1.00 58.06 111 TRP A N 1
ATOM 908 C CA . TRP A 1 111 ? 31.106 26.509 -23.002 1.00 58.06 111 TRP A CA 1
ATOM 909 C C . TRP A 1 111 ? 31.727 26.059 -21.675 1.00 58.06 111 TRP A C 1
ATOM 911 O O . TRP A 1 111 ? 31.550 24.903 -21.277 1.00 58.06 111 TRP A O 1
ATOM 921 N N . PHE A 1 112 ? 32.397 26.956 -20.942 1.00 53.94 112 PHE A N 1
ATOM 922 C CA . PHE A 1 112 ? 33.026 26.613 -19.663 1.00 53.94 112 PHE A CA 1
ATOM 923 C C . PHE A 1 112 ? 31.992 26.427 -18.540 1.00 53.94 112 PHE A C 1
ATOM 925 O O . PHE A 1 112 ? 32.099 25.478 -17.766 1.00 53.94 112 PHE A O 1
ATOM 932 N N . ASN A 1 113 ? 30.921 27.231 -18.513 1.00 57.75 113 ASN A N 1
ATOM 933 C CA . ASN A 1 113 ? 29.847 27.071 -17.524 1.00 57.75 113 ASN A CA 1
ATOM 934 C C . ASN A 1 113 ? 28.932 25.864 -17.814 1.00 57.75 113 ASN A C 1
ATOM 936 O O . ASN A 1 113 ? 28.492 25.187 -16.885 1.00 57.75 113 ASN A O 1
ATOM 940 N N . TYR A 1 114 ? 28.700 25.525 -19.086 1.00 55.31 114 TYR A N 1
ATOM 941 C CA . TYR A 1 114 ? 27.835 24.402 -19.470 1.00 55.31 114 TYR A CA 1
ATOM 942 C C . TYR A 1 114 ? 28.516 23.031 -19.304 1.00 55.31 114 TYR A C 1
ATOM 944 O O . TYR A 1 114 ? 27.915 22.071 -18.816 1.00 55.31 114 TYR A O 1
ATOM 952 N N . THR A 1 115 ? 29.803 22.919 -19.650 1.00 54.47 115 THR A N 1
ATOM 953 C CA . THR A 1 115 ? 30.525 21.634 -19.567 1.00 54.47 115 THR A CA 1
ATOM 954 C C . THR A 1 115 ? 30.864 21.219 -18.134 1.00 54.47 115 THR A C 1
ATOM 956 O O . THR A 1 115 ? 30.943 20.017 -17.859 1.00 54.47 115 THR A O 1
ATOM 959 N N . HIS A 1 116 ? 31.014 22.171 -17.204 1.00 55.84 116 HIS A N 1
ATOM 960 C CA . HIS A 1 116 ? 31.228 21.872 -15.785 1.00 55.84 116 HIS A CA 1
ATOM 961 C C . HIS A 1 116 ? 29.946 21.393 -15.092 1.00 55.84 116 HIS A C 1
ATOM 963 O O . HIS A 1 116 ? 29.981 20.393 -14.373 1.00 55.84 116 HIS A O 1
ATOM 969 N N . GLN A 1 117 ? 28.797 22.012 -15.389 1.00 56.62 117 GLN A N 1
ATOM 970 C CA . GLN A 1 117 ? 27.509 21.581 -14.839 1.00 56.62 117 GLN A CA 1
ATOM 971 C C . GLN A 1 117 ? 27.071 20.214 -15.379 1.00 56.62 117 GLN A C 1
ATOM 973 O O . GLN A 1 117 ? 26.633 19.383 -14.592 1.00 56.62 117 GLN A O 1
ATOM 978 N N . ILE A 1 118 ? 27.272 19.909 -16.669 1.00 60.97 118 ILE A N 1
ATOM 979 C CA . ILE A 1 118 ? 26.909 18.592 -17.231 1.00 60.97 118 ILE A CA 1
ATOM 980 C C . ILE A 1 118 ? 27.788 17.469 -16.689 1.00 60.97 118 ILE A C 1
ATOM 982 O O . ILE A 1 118 ? 27.286 16.376 -16.438 1.00 60.97 118 ILE A O 1
ATOM 986 N N . LYS A 1 119 ? 29.093 17.697 -16.493 1.00 61.59 119 LYS A N 1
ATOM 987 C CA . LYS A 1 119 ? 29.966 16.670 -15.903 1.00 61.59 119 LYS A CA 1
ATOM 988 C C . LYS A 1 119 ? 29.592 16.397 -14.448 1.00 61.59 119 LYS A C 1
ATOM 990 O O . LYS A 1 119 ? 29.499 15.228 -14.090 1.00 61.59 119 LYS A O 1
ATOM 995 N N . ALA A 1 120 ? 29.292 17.434 -13.664 1.00 60.53 120 ALA A N 1
ATOM 996 C CA . ALA A 1 120 ? 28.803 17.283 -12.296 1.00 60.53 120 ALA A CA 1
ATOM 997 C C . ALA A 1 120 ? 27.432 16.584 -12.248 1.00 60.53 120 ALA A C 1
ATOM 999 O O . ALA A 1 120 ? 27.266 15.639 -11.484 1.00 60.53 120 ALA A O 1
ATOM 1000 N N . TYR A 1 121 ? 26.484 16.952 -13.119 1.00 57.22 121 TYR A N 1
ATOM 1001 C CA . TYR A 1 121 ? 25.170 16.299 -13.208 1.00 57.22 121 TYR A CA 1
ATOM 1002 C C . TYR A 1 121 ? 25.269 14.846 -13.674 1.00 57.22 121 TYR A C 1
ATOM 1004 O O . TYR A 1 121 ? 24.587 13.977 -13.144 1.00 57.22 121 TYR A O 1
ATOM 1012 N N . LYS A 1 122 ? 26.141 14.552 -14.644 1.00 67.56 122 LYS A N 1
ATOM 1013 C CA . LYS A 1 122 ? 26.356 13.194 -15.155 1.00 67.56 122 LYS A CA 1
ATOM 1014 C C . LYS A 1 122 ? 27.075 12.325 -14.128 1.00 67.56 122 LYS A C 1
ATOM 1016 O O . LYS A 1 122 ? 26.721 11.165 -13.977 1.00 67.56 122 LYS A O 1
ATOM 1021 N N . GLN A 1 123 ? 28.037 12.872 -13.386 1.00 68.00 123 GLN A N 1
ATOM 1022 C CA . GLN A 1 123 ? 28.676 12.178 -12.267 1.00 68.00 123 GLN A CA 1
ATOM 1023 C C . GLN A 1 123 ? 27.705 11.967 -11.105 1.00 68.00 123 GLN A C 1
ATOM 1025 O O . GLN A 1 123 ? 27.680 10.877 -10.548 1.00 68.00 123 GLN A O 1
ATOM 1030 N N . LEU A 1 124 ? 26.861 12.948 -10.782 1.00 71.19 124 LEU A N 1
ATOM 1031 C CA . LEU A 1 124 ? 25.827 12.820 -9.758 1.00 71.19 124 LEU A CA 1
ATOM 1032 C C . LEU A 1 124 ? 24.760 11.799 -10.168 1.00 71.19 124 LEU A C 1
ATOM 1034 O O . LEU A 1 124 ? 24.457 10.907 -9.392 1.00 71.19 124 LEU A O 1
ATOM 1038 N N . SER A 1 125 ? 24.265 11.844 -11.405 1.00 70.88 125 SER A N 1
ATOM 1039 C CA . SER A 1 125 ? 23.325 10.860 -11.957 1.00 70.88 125 SER A CA 1
ATOM 1040 C C . SER A 1 125 ? 23.937 9.461 -12.013 1.00 70.88 125 SER A C 1
ATOM 1042 O O . SER A 1 125 ? 23.273 8.479 -11.691 1.00 70.88 125 SER A O 1
ATOM 1044 N N . ASN A 1 126 ? 25.207 9.334 -12.397 1.00 70.06 126 ASN A N 1
ATOM 1045 C CA . ASN A 1 126 ? 25.903 8.048 -12.404 1.00 70.06 126 ASN A CA 1
ATOM 1046 C C . ASN A 1 126 ? 26.125 7.528 -10.979 1.00 70.06 126 ASN A C 1
ATOM 1048 O O . ASN A 1 126 ? 25.951 6.340 -10.737 1.00 70.06 126 ASN A O 1
ATOM 1052 N N . SER A 1 127 ? 26.442 8.400 -10.021 1.00 64.88 127 SER A N 1
ATOM 1053 C CA . SER A 1 127 ? 26.560 8.041 -8.606 1.00 64.88 127 SER A CA 1
ATOM 1054 C C . SER A 1 127 ? 25.207 7.666 -8.004 1.00 64.88 127 SER A C 1
ATOM 1056 O O . SER A 1 127 ? 25.125 6.651 -7.331 1.00 64.88 127 SER A O 1
ATOM 1058 N N . ILE A 1 128 ? 24.129 8.395 -8.304 1.00 64.62 128 ILE A N 1
ATOM 1059 C CA . ILE A 1 128 ? 22.759 8.079 -7.866 1.00 64.62 128 ILE A CA 1
ATOM 1060 C C . ILE A 1 128 ? 22.299 6.750 -8.466 1.00 64.62 128 ILE A C 1
ATOM 1062 O O . ILE A 1 128 ? 21.783 5.903 -7.749 1.00 64.62 128 ILE A O 1
ATOM 1066 N N . THR A 1 129 ? 22.533 6.514 -9.758 1.00 59.50 129 THR A N 1
ATOM 1067 C CA . THR A 1 129 ? 22.183 5.235 -10.398 1.00 59.50 129 THR A CA 1
ATOM 1068 C C . THR A 1 129 ? 23.055 4.085 -9.902 1.00 59.50 129 THR A C 1
ATOM 1070 O O . THR A 1 129 ? 22.560 2.970 -9.781 1.00 59.50 129 THR A O 1
ATOM 1073 N N . THR A 1 130 ? 24.321 4.333 -9.558 1.00 63.94 130 THR A N 1
ATOM 1074 C CA . THR A 1 130 ? 25.208 3.335 -8.940 1.00 63.94 130 THR A CA 1
ATOM 1075 C C . THR A 1 130 ? 24.785 3.039 -7.506 1.00 63.94 130 THR A C 1
ATOM 1077 O O . THR A 1 130 ? 24.720 1.878 -7.132 1.00 63.94 130 THR A O 1
ATOM 1080 N N . ILE A 1 131 ? 24.417 4.051 -6.718 1.00 63.19 131 ILE A N 1
ATOM 1081 C CA . ILE A 1 131 ? 23.876 3.888 -5.364 1.00 63.19 131 ILE A CA 1
ATOM 1082 C C . ILE A 1 131 ? 22.538 3.152 -5.421 1.00 63.19 131 ILE A C 1
ATOM 1084 O O . ILE A 1 131 ? 22.363 2.196 -4.684 1.00 63.19 131 ILE A O 1
ATOM 1088 N N . SER A 1 132 ? 21.633 3.516 -6.329 1.00 58.91 132 SER A N 1
ATOM 1089 C CA . SER A 1 132 ? 20.346 2.838 -6.525 1.00 58.91 132 SER A CA 1
ATOM 1090 C C . SER A 1 132 ? 20.529 1.384 -6.976 1.00 58.91 132 SER A C 1
ATOM 1092 O O . SER A 1 132 ? 19.913 0.484 -6.412 1.00 58.91 132 SER A O 1
ATOM 1094 N N . LYS A 1 133 ? 21.439 1.108 -7.922 1.00 58.22 133 LYS A N 1
ATOM 1095 C CA . LYS A 1 133 ? 21.773 -0.264 -8.341 1.00 58.22 133 LYS A CA 1
ATOM 1096 C C . LYS A 1 133 ? 22.452 -1.065 -7.237 1.00 58.22 133 LYS A C 1
ATOM 1098 O O . LYS A 1 133 ? 22.128 -2.235 -7.085 1.00 58.22 133 LYS A O 1
ATOM 1103 N N . ASN A 1 134 ? 23.350 -0.454 -6.468 1.00 60.78 134 ASN A N 1
ATOM 1104 C CA . ASN A 1 134 ? 24.010 -1.094 -5.333 1.00 60.78 134 ASN A CA 1
ATOM 1105 C C . ASN A 1 134 ? 23.035 -1.313 -4.179 1.00 60.78 134 ASN A C 1
ATOM 1107 O O . ASN A 1 134 ? 23.114 -2.331 -3.517 1.00 60.78 134 ASN A O 1
ATOM 1111 N N . GLN A 1 135 ? 22.074 -0.419 -3.957 1.00 54.53 135 GLN A N 1
ATOM 1112 C CA . GLN A 1 135 ? 20.984 -0.644 -3.015 1.00 54.53 135 GLN A CA 1
ATOM 1113 C C . GLN A 1 135 ? 20.085 -1.771 -3.509 1.00 54.53 135 GLN A C 1
ATOM 1115 O O . GLN A 1 135 ? 19.812 -2.674 -2.739 1.00 54.53 135 GLN A O 1
ATOM 1120 N N . LYS A 1 136 ? 19.692 -1.794 -4.787 1.00 52.06 136 LYS A N 1
ATOM 1121 C CA . LYS A 1 136 ? 18.901 -2.884 -5.378 1.00 52.06 136 LYS A CA 1
ATOM 1122 C C . LYS A 1 136 ? 19.640 -4.223 -5.347 1.00 52.06 136 LYS A C 1
ATOM 1124 O O . LYS A 1 136 ? 19.027 -5.247 -5.078 1.00 52.06 136 LYS A O 1
ATOM 1129 N N . SER A 1 137 ? 20.952 -4.237 -5.577 1.00 58.31 137 SER A N 1
ATOM 1130 C CA . SER A 1 137 ? 21.763 -5.450 -5.467 1.00 58.31 137 SER A CA 1
ATOM 1131 C C . SER A 1 137 ? 21.982 -5.854 -4.013 1.00 58.31 137 SER A C 1
ATOM 1133 O O . SER A 1 137 ? 21.939 -7.043 -3.732 1.00 58.31 137 SER A O 1
ATOM 1135 N N . LEU A 1 138 ? 22.136 -4.911 -3.078 1.00 55.16 138 LEU A N 1
ATOM 1136 C CA . LEU A 1 138 ? 22.166 -5.176 -1.638 1.00 55.16 138 LEU A CA 1
ATOM 1137 C C . LEU A 1 138 ? 20.820 -5.699 -1.145 1.00 55.16 138 LEU A C 1
ATOM 1139 O O . LEU A 1 138 ? 20.815 -6.660 -0.396 1.00 55.16 138 LEU A O 1
ATOM 1143 N N . TRP A 1 139 ? 19.695 -5.150 -1.606 1.00 48.62 139 TRP A N 1
ATOM 1144 C CA . TRP A 1 139 ? 18.358 -5.707 -1.400 1.00 48.62 139 TRP A CA 1
ATOM 1145 C C . TRP A 1 139 ? 18.333 -7.144 -1.923 1.00 48.62 139 TRP A C 1
ATOM 1147 O O . TRP A 1 139 ? 18.167 -8.083 -1.155 1.00 48.62 139 TRP A O 1
ATOM 1157 N N . ASN A 1 140 ? 18.656 -7.357 -3.193 1.00 54.72 140 ASN A N 1
ATOM 1158 C CA . ASN A 1 140 ? 18.688 -8.704 -3.747 1.00 54.72 140 ASN A CA 1
ATOM 1159 C C . ASN A 1 140 ? 19.660 -9.630 -3.004 1.00 54.72 140 ASN A C 1
ATOM 1161 O O . ASN A 1 140 ? 19.368 -10.800 -2.895 1.00 54.72 140 ASN A O 1
ATOM 1165 N N . THR A 1 141 ? 20.776 -9.157 -2.450 1.00 57.44 141 THR A N 1
ATOM 1166 C CA . THR A 1 141 ? 21.764 -10.003 -1.750 1.00 57.44 141 THR A CA 1
ATOM 1167 C C . THR A 1 141 ? 21.383 -10.264 -0.289 1.00 57.44 141 THR A C 1
ATOM 1169 O O . THR A 1 141 ? 21.627 -11.350 0.222 1.00 57.44 141 THR A O 1
ATOM 1172 N N . LEU A 1 142 ? 20.750 -9.299 0.384 1.00 54.00 142 LEU A N 1
ATOM 1173 C CA . LEU A 1 142 ? 20.213 -9.443 1.742 1.00 54.00 142 LEU A CA 1
ATOM 1174 C C . LEU A 1 142 ? 18.948 -10.313 1.774 1.00 54.00 142 LEU A C 1
ATOM 1176 O O . LEU A 1 142 ? 18.588 -10.805 2.843 1.00 54.00 142 LEU A O 1
ATOM 1180 N N . PHE A 1 143 ? 18.283 -10.488 0.626 1.00 59.25 143 PHE A N 1
ATOM 1181 C CA . PHE A 1 143 ? 17.026 -11.227 0.494 1.00 59.25 143 PHE A CA 1
ATOM 1182 C C . PHE A 1 143 ? 17.081 -12.424 -0.493 1.00 59.25 143 PHE A C 1
ATOM 1184 O O . PHE A 1 143 ? 16.159 -13.230 -0.467 1.00 59.25 143 PHE A O 1
ATOM 1191 N N . ASN A 1 144 ? 18.157 -12.628 -1.280 1.00 47.56 144 ASN A N 1
ATOM 1192 C CA . ASN A 1 144 ? 18.451 -13.868 -2.043 1.00 47.56 144 ASN A CA 1
ATOM 1193 C C . ASN A 1 144 ? 19.340 -14.828 -1.242 1.00 47.56 144 ASN A C 1
ATOM 1195 O O . ASN A 1 144 ? 20.441 -15.198 -1.658 1.00 47.56 144 ASN A O 1
ATOM 1199 N N . SER A 1 145 ? 18.861 -15.292 -0.100 1.00 42.38 145 SER A N 1
ATOM 1200 C CA . SER A 1 145 ? 19.334 -16.560 0.450 1.00 42.38 145 SER A CA 1
ATOM 1201 C C . SER A 1 145 ? 18.255 -17.594 0.178 1.00 42.38 145 SER A C 1
ATOM 1203 O O . SER A 1 145 ? 17.312 -17.581 0.944 1.00 42.38 145 SER A O 1
ATOM 1205 N N . ASN A 1 146 ? 18.361 -18.394 -0.898 1.00 40.59 146 ASN A N 1
ATOM 1206 C CA . ASN A 1 146 ? 17.673 -19.671 -1.240 1.00 40.59 146 ASN A CA 1
ATOM 1207 C C . ASN A 1 146 ? 16.332 -20.069 -0.552 1.00 40.59 146 ASN A C 1
ATOM 1209 O O . ASN A 1 146 ? 15.989 -21.248 -0.499 1.00 40.59 146 ASN A O 1
ATOM 1213 N N . GLU A 1 147 ? 15.551 -19.124 -0.053 1.00 42.47 147 GLU A N 1
ATOM 1214 C CA . GLU A 1 147 ? 14.204 -19.266 0.463 1.00 42.47 147 GLU A CA 1
ATOM 1215 C C . GLU A 1 147 ? 13.284 -18.905 -0.695 1.00 42.47 147 GLU A C 1
ATOM 1217 O O . GLU A 1 147 ? 13.488 -17.895 -1.373 1.00 42.47 147 GLU A O 1
ATOM 1222 N N . ILE A 1 148 ? 12.290 -19.754 -0.937 1.00 41.34 148 ILE A N 1
ATOM 1223 C CA . ILE A 1 148 ? 11.168 -19.499 -1.843 1.00 41.34 148 ILE A CA 1
ATOM 1224 C C . ILE A 1 148 ? 10.756 -18.025 -1.691 1.00 41.34 148 ILE A C 1
ATOM 1226 O O . ILE A 1 148 ? 10.465 -17.577 -0.579 1.00 41.34 148 ILE A O 1
ATOM 1230 N N . THR A 1 149 ? 10.835 -17.244 -2.773 1.00 43.09 149 THR A N 1
ATOM 1231 C CA . THR A 1 149 ? 10.575 -15.800 -2.734 1.00 43.09 149 THR A CA 1
ATOM 1232 C C . THR A 1 149 ? 9.084 -15.574 -2.545 1.00 43.09 149 THR A C 1
ATOM 1234 O O . THR A 1 149 ? 8.344 -15.401 -3.505 1.00 43.09 149 THR A O 1
ATOM 1237 N N . TYR A 1 150 ? 8.637 -15.585 -1.294 1.00 58.28 150 TYR A N 1
ATOM 1238 C CA . TYR A 1 150 ? 7.268 -15.227 -0.973 1.00 58.28 150 TYR A CA 1
ATOM 1239 C C . TYR A 1 150 ? 7.079 -13.741 -1.251 1.00 58.28 150 TYR A C 1
ATOM 1241 O O . TYR A 1 150 ? 7.710 -12.902 -0.594 1.00 58.28 150 TYR A O 1
ATOM 1249 N N . LEU A 1 151 ? 6.198 -13.400 -2.192 1.00 75.12 151 LEU A N 1
ATOM 1250 C CA . LEU A 1 151 ? 5.685 -12.040 -2.258 1.00 75.12 151 LEU A CA 1
ATOM 1251 C C . LEU A 1 151 ? 4.879 -11.825 -0.971 1.00 75.12 151 LEU A C 1
ATOM 1253 O O . LEU A 1 151 ? 3.926 -12.552 -0.681 1.00 75.12 151 LEU A O 1
ATOM 1257 N N . ARG A 1 152 ? 5.348 -10.890 -0.142 1.00 85.81 152 ARG A N 1
ATOM 1258 C CA . ARG A 1 152 ? 4.789 -10.615 1.183 1.00 85.81 152 ARG A CA 1
ATOM 1259 C C . ARG A 1 152 ? 4.144 -9.245 1.206 1.00 85.81 152 ARG A C 1
ATOM 1261 O O . ARG 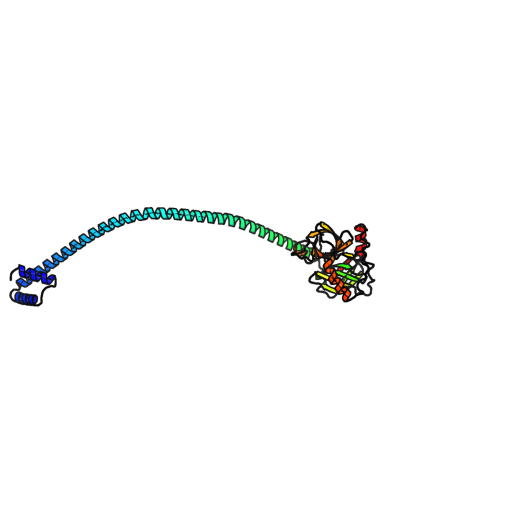A 1 152 ? 4.675 -8.289 0.644 1.00 85.81 152 ARG A O 1
ATOM 1268 N N . GLY A 1 153 ? 3.040 -9.152 1.927 1.00 91.06 153 GLY A N 1
ATOM 1269 C CA . GLY A 1 153 ? 2.309 -7.908 2.093 1.00 91.06 153 GLY A CA 1
ATOM 1270 C C . GLY A 1 153 ? 1.493 -7.876 3.369 1.00 91.06 153 GLY A C 1
ATOM 1271 O O . GLY A 1 153 ? 1.520 -8.805 4.181 1.00 91.06 153 GLY A O 1
ATOM 1272 N N . THR A 1 154 ? 0.737 -6.800 3.516 1.00 94.81 154 THR A N 1
ATOM 1273 C CA . THR A 1 154 ? -0.183 -6.594 4.624 1.00 94.81 154 THR A CA 1
ATOM 1274 C C . THR A 1 154 ? -1.608 -6.532 4.096 1.00 94.81 154 THR A C 1
ATOM 1276 O O . THR A 1 154 ? -1.884 -5.961 3.044 1.00 94.81 154 THR A O 1
ATOM 1279 N N . ALA A 1 155 ? -2.524 -7.117 4.851 1.00 95.69 155 ALA A N 1
ATOM 1280 C CA . ALA A 1 155 ? -3.955 -6.932 4.715 1.00 95.69 155 ALA A CA 1
ATOM 1281 C C . ALA A 1 155 ? -4.540 -6.464 6.049 1.00 95.69 155 ALA A C 1
ATOM 1283 O O . ALA A 1 155 ? -3.966 -6.705 7.112 1.00 95.69 155 ALA A O 1
ATOM 1284 N N . PHE A 1 156 ? -5.720 -5.858 6.015 1.00 96.19 156 PHE A N 1
ATOM 1285 C CA . PHE A 1 156 ? -6.493 -5.582 7.224 1.00 96.19 156 PHE A CA 1
ATOM 1286 C C . PHE A 1 156 ? -7.960 -5.959 7.052 1.00 96.19 156 PHE A C 1
ATOM 1288 O O . PHE A 1 156 ? -8.483 -5.985 5.939 1.00 96.19 156 PHE A O 1
ATOM 1295 N N . ALA A 1 157 ? -8.618 -6.274 8.165 1.00 94.94 157 ALA A N 1
ATOM 1296 C CA . ALA A 1 157 ? -10.017 -6.664 8.180 1.00 94.94 157 ALA A CA 1
ATOM 1297 C C . ALA A 1 157 ? -10.931 -5.512 7.755 1.00 94.94 157 ALA A C 1
ATOM 1299 O O . ALA A 1 157 ? -10.969 -4.453 8.374 1.00 94.94 157 ALA A O 1
ATOM 1300 N N . LEU A 1 158 ? -11.734 -5.762 6.732 1.00 93.44 158 LEU A N 1
ATOM 1301 C CA . LEU A 1 158 ? -12.807 -4.875 6.308 1.00 93.44 158 LEU A CA 1
ATOM 1302 C C . LEU A 1 158 ? -14.147 -5.261 6.950 1.00 93.44 158 LEU A C 1
ATOM 1304 O O . LEU A 1 158 ? -14.988 -4.401 7.199 1.00 93.44 158 LEU A O 1
ATOM 1308 N N . SER A 1 159 ? -14.352 -6.551 7.228 1.00 90.75 159 SER A N 1
ATOM 1309 C CA . SER A 1 159 ? -15.586 -7.066 7.826 1.00 90.75 159 SER A CA 1
ATOM 1310 C C . SER A 1 159 ? -15.336 -8.243 8.765 1.00 90.75 159 SER A C 1
ATOM 1312 O O . SER A 1 159 ? -14.389 -9.011 8.583 1.00 90.75 159 SER A O 1
ATOM 1314 N N . ASP A 1 160 ? -16.244 -8.436 9.724 1.00 88.94 160 ASP A N 1
ATOM 1315 C CA . ASP A 1 160 ? -16.257 -9.604 10.604 1.00 88.94 160 ASP A CA 1
ATOM 1316 C C . ASP A 1 160 ? -16.498 -10.937 9.875 1.00 88.94 160 ASP A C 1
ATOM 1318 O O . ASP A 1 160 ? -16.150 -12.000 10.388 1.00 88.94 160 ASP A O 1
ATOM 1322 N N . LYS A 1 161 ? -16.984 -10.889 8.632 1.00 89.12 161 LYS A N 1
ATOM 1323 C CA . LYS A 1 161 ? -17.146 -12.054 7.748 1.00 89.12 161 LYS A CA 1
ATOM 1324 C C . LYS A 1 161 ? -15.854 -12.506 7.059 1.00 89.12 161 LYS A C 1
ATOM 1326 O O . LYS A 1 161 ? -15.891 -13.411 6.225 1.00 89.12 161 LYS A O 1
ATOM 1331 N N . GLY A 1 162 ? -14.709 -11.904 7.385 1.00 91.31 162 GLY A N 1
ATOM 1332 C CA . GLY A 1 162 ? -13.412 -12.290 6.820 1.00 91.31 162 GLY A CA 1
ATOM 1333 C C . GLY A 1 162 ? -13.128 -11.690 5.445 1.00 91.31 162 GLY A C 1
ATOM 1334 O O . GLY A 1 162 ? -12.433 -12.319 4.648 1.00 91.31 162 GLY A O 1
ATOM 1335 N N . TYR A 1 163 ? -13.674 -10.501 5.166 1.00 93.94 163 TYR A N 1
ATOM 1336 C CA . TYR A 1 163 ? -13.213 -9.677 4.046 1.00 93.94 163 TYR A CA 1
ATOM 1337 C C . TYR A 1 163 ? -11.997 -8.883 4.492 1.00 93.94 163 TYR A C 1
ATOM 1339 O O . TYR A 1 163 ? -12.024 -8.281 5.569 1.00 93.94 163 TYR A O 1
ATOM 1347 N N . LEU A 1 164 ? -10.958 -8.868 3.669 1.00 95.50 164 LEU A N 1
ATOM 1348 C CA . LEU A 1 164 ? -9.706 -8.170 3.925 1.00 95.50 164 LEU A CA 1
ATOM 1349 C C . LEU A 1 164 ? -9.401 -7.213 2.774 1.00 95.50 164 LEU A C 1
ATOM 1351 O O . LEU A 1 164 ? -9.664 -7.556 1.626 1.00 95.50 164 LEU A O 1
ATOM 1355 N N . ILE A 1 165 ? -8.806 -6.058 3.058 1.00 96.00 165 ILE A N 1
ATOM 1356 C CA . ILE A 1 165 ? -8.263 -5.160 2.030 1.00 96.00 165 ILE A CA 1
ATOM 1357 C C . ILE A 1 165 ? -6.743 -5.287 1.981 1.00 96.00 165 ILE A C 1
ATOM 1359 O O . ILE A 1 165 ? -6.101 -5.401 3.025 1.00 96.00 165 ILE A O 1
ATOM 1363 N N . THR A 1 166 ? -6.176 -5.229 0.776 1.00 95.50 166 THR A N 1
ATOM 1364 C CA . THR A 1 166 ? -4.735 -5.148 0.518 1.00 95.50 166 THR A CA 1
ATOM 1365 C C . THR A 1 166 ? -4.430 -4.376 -0.773 1.00 95.50 166 THR A C 1
ATOM 1367 O O . THR A 1 166 ? -5.335 -3.804 -1.380 1.00 95.50 166 THR A O 1
ATOM 1370 N N . SER A 1 167 ? -3.165 -4.360 -1.198 1.00 92.88 167 SER A N 1
ATOM 1371 C CA . SER A 1 167 ? -2.746 -3.806 -2.485 1.00 92.88 167 SER A CA 1
ATOM 1372 C C . SER A 1 167 ? -2.954 -4.783 -3.646 1.00 92.88 167 SER A C 1
ATOM 1374 O O . SER A 1 167 ? -2.605 -5.959 -3.549 1.00 92.88 167 SER A O 1
ATOM 1376 N N . SER A 1 168 ? -3.450 -4.277 -4.773 1.00 92.00 168 SER A N 1
ATOM 1377 C CA . SER A 1 168 ? -3.713 -5.061 -5.989 1.00 92.00 168 SER A CA 1
ATOM 1378 C C . SER A 1 168 ? -2.448 -5.694 -6.573 1.00 92.00 168 SER A C 1
ATOM 1380 O O . SER A 1 168 ? -2.456 -6.879 -6.911 1.00 92.00 168 SER A O 1
ATOM 1382 N N . HIS A 1 169 ? -1.332 -4.959 -6.632 1.00 88.81 169 HIS A N 1
ATOM 1383 C CA . HIS A 1 169 ? -0.071 -5.458 -7.200 1.00 88.81 169 HIS A CA 1
ATOM 1384 C C . HIS A 1 169 ? 0.505 -6.659 -6.443 1.00 88.81 169 HIS A C 1
ATOM 1386 O O . HIS A 1 169 ? 1.363 -7.355 -6.977 1.00 88.81 169 HIS A O 1
ATOM 1392 N N . LEU A 1 170 ? 0.066 -6.893 -5.200 1.00 87.94 170 LEU A N 1
ATOM 1393 C CA . LEU A 1 170 ? 0.443 -8.095 -4.470 1.00 87.94 170 LEU A CA 1
ATOM 1394 C C . LEU A 1 170 ? -0.272 -9.319 -5.037 1.00 87.94 170 LEU A C 1
ATOM 1396 O O . LEU A 1 170 ? 0.326 -10.376 -5.117 1.00 87.94 170 LEU A O 1
ATOM 1400 N N . VAL A 1 171 ? -1.536 -9.194 -5.434 1.00 88.31 171 VAL A N 1
ATOM 1401 C CA . VAL A 1 171 ? -2.408 -10.349 -5.692 1.00 88.31 171 VAL A CA 1
ATOM 1402 C C . VAL A 1 171 ? -2.776 -10.544 -7.165 1.00 88.31 171 VAL A C 1
ATOM 1404 O O . VAL A 1 171 ? -3.381 -11.551 -7.501 1.00 88.31 171 VAL A O 1
ATOM 1407 N N . SER A 1 172 ? -2.408 -9.613 -8.048 1.00 80.25 172 SER A N 1
ATOM 1408 C CA . SER A 1 172 ? -2.893 -9.553 -9.440 1.00 80.25 172 SER A CA 1
ATOM 1409 C C . SER A 1 172 ? -2.611 -10.789 -10.298 1.00 80.25 172 SER A C 1
ATOM 1411 O O . SER A 1 172 ? -3.386 -11.064 -11.209 1.00 80.25 172 SER A O 1
ATOM 1413 N N . ASP A 1 173 ? -1.550 -11.537 -10.000 1.00 78.81 173 ASP A N 1
ATOM 1414 C CA . ASP A 1 173 ? -1.146 -12.714 -10.780 1.00 78.81 173 ASP A CA 1
ATOM 1415 C C . ASP A 1 173 ? -1.648 -14.047 -10.185 1.00 78.81 173 ASP A C 1
ATOM 1417 O O . ASP A 1 173 ? -1.262 -15.115 -10.661 1.00 78.81 173 ASP A O 1
ATOM 1421 N N . TYR A 1 174 ? -2.483 -14.016 -9.136 1.00 80.88 174 TYR A N 1
ATOM 1422 C CA . TYR A 1 174 ? -2.829 -15.202 -8.345 1.00 80.88 174 TYR A CA 1
ATOM 1423 C C . TYR A 1 174 ? -4.335 -15.323 -8.100 1.00 80.88 174 TYR A C 1
ATOM 1425 O O . TYR A 1 174 ? -4.987 -14.356 -7.738 1.00 80.88 174 TYR A O 1
ATOM 1433 N N . ASP A 1 175 ? -4.892 -16.532 -8.194 1.00 74.00 175 ASP A N 1
ATOM 1434 C CA . ASP A 1 175 ? -6.327 -16.761 -7.935 1.00 74.00 175 ASP A CA 1
ATOM 1435 C C . ASP A 1 175 ? -6.672 -16.837 -6.435 1.00 74.00 175 ASP A C 1
ATOM 1437 O O . ASP A 1 175 ? -7.807 -16.599 -6.006 1.00 74.00 175 ASP A O 1
ATOM 1441 N N . SER A 1 176 ? -5.689 -17.204 -5.612 1.00 82.44 176 SER A N 1
ATOM 1442 C CA . SER A 1 176 ? -5.826 -17.323 -4.163 1.00 82.44 176 SER A CA 1
ATOM 1443 C C . SER A 1 176 ? -4.511 -17.020 -3.468 1.00 82.44 176 SER A C 1
ATOM 1445 O O . SER A 1 176 ? -3.443 -17.308 -4.006 1.00 82.44 176 SER A O 1
ATOM 1447 N N . VAL A 1 177 ? -4.596 -16.495 -2.251 1.00 90.69 177 VAL A N 1
ATOM 1448 C CA . VAL A 1 177 ? -3.436 -16.124 -1.438 1.00 90.69 177 VAL A CA 1
ATOM 1449 C C . VAL A 1 177 ? -3.562 -16.688 -0.031 1.00 90.69 177 VAL A C 1
ATOM 1451 O O . VAL A 1 177 ? -4.671 -16.933 0.455 1.00 90.69 177 VAL A O 1
ATOM 1454 N N . LEU A 1 178 ? -2.430 -16.881 0.643 1.00 91.19 178 LEU A N 1
ATOM 1455 C CA . LEU A 1 178 ? -2.415 -17.281 2.044 1.00 91.19 178 LEU A CA 1
ATOM 1456 C C . LEU A 1 178 ? -2.359 -16.044 2.936 1.00 91.19 178 LEU A C 1
ATOM 1458 O O . LEU A 1 178 ? -1.532 -15.151 2.750 1.00 91.19 178 LEU A O 1
ATOM 1462 N N . VAL A 1 179 ? -3.241 -16.006 3.931 1.00 92.56 179 VAL A N 1
ATOM 1463 C CA . VAL A 1 179 ? -3.301 -14.938 4.929 1.00 92.56 179 VAL A CA 1
ATOM 1464 C C . VAL A 1 179 ? -3.066 -15.496 6.326 1.00 92.56 179 VAL A C 1
ATOM 1466 O O . VAL A 1 179 ? -3.602 -16.536 6.696 1.00 92.56 179 VAL A O 1
ATOM 1469 N N . THR A 1 180 ? -2.248 -14.808 7.116 1.00 91.31 180 THR A N 1
ATOM 1470 C CA . THR A 1 180 ? -1.901 -15.194 8.494 1.00 91.31 180 THR A CA 1
ATOM 1471 C C . THR A 1 180 ? -2.265 -14.058 9.440 1.00 91.31 180 THR A C 1
ATOM 1473 O O . THR A 1 180 ? -1.887 -12.916 9.187 1.00 91.31 180 THR A O 1
ATOM 1476 N N . ASN A 1 181 ? -2.979 -14.335 10.530 1.00 89.00 181 ASN A N 1
ATOM 1477 C CA . ASN A 1 181 ? -3.363 -13.295 11.489 1.00 89.00 181 ASN A CA 1
ATOM 1478 C C . ASN A 1 181 ? -2.146 -12.826 12.317 1.00 89.00 181 ASN A C 1
ATOM 1480 O O . ASN A 1 181 ? -1.336 -13.639 12.759 1.00 89.00 181 ASN A O 1
ATOM 1484 N N . ALA A 1 182 ? -2.012 -11.521 12.569 1.00 84.00 182 ALA A N 1
ATOM 1485 C CA . ALA A 1 182 ? -0.928 -10.991 13.400 1.00 84.00 182 ALA A CA 1
ATOM 1486 C C . ALA A 1 182 ? -1.010 -11.396 14.880 1.00 84.00 182 ALA A C 1
ATOM 1488 O O . ALA A 1 182 ? 0.022 -11.476 15.542 1.00 84.00 182 ALA A O 1
ATOM 1489 N N . ALA A 1 183 ? -2.210 -11.647 15.408 1.00 81.75 183 ALA A N 1
ATOM 1490 C CA . ALA A 1 183 ? -2.403 -12.122 16.777 1.00 81.75 183 ALA A CA 1
ATOM 1491 C C . ALA A 1 183 ? -2.116 -13.622 16.939 1.00 81.75 183 ALA A C 1
ATOM 1493 O O . ALA A 1 183 ? -1.805 -14.054 18.047 1.00 81.75 183 ALA A O 1
ATOM 1494 N N . ASP A 1 184 ? -2.201 -14.398 15.857 1.00 81.88 184 ASP A N 1
ATOM 1495 C CA . ASP A 1 184 ? -1.891 -15.825 15.860 1.00 81.88 184 ASP A CA 1
ATOM 1496 C C . ASP A 1 184 ? -1.207 -16.235 14.552 1.00 81.88 184 ASP A C 1
ATOM 1498 O O . ASP A 1 184 ? -1.843 -16.528 13.539 1.00 81.88 184 ASP A O 1
ATOM 1502 N N . SER A 1 185 ? 0.126 -16.261 14.594 1.00 74.94 185 SER A N 1
ATOM 1503 C CA . SER A 1 185 ? 0.958 -16.613 13.441 1.00 74.94 185 SER A CA 1
ATOM 1504 C C . SER A 1 185 ? 0.966 -18.109 13.109 1.00 74.94 185 SER A C 1
ATOM 1506 O O . SER A 1 185 ? 1.561 -18.494 12.101 1.00 74.94 185 SER A O 1
ATOM 1508 N N . SER A 1 186 ? 0.350 -18.954 13.945 1.00 73.19 186 SER A N 1
ATOM 1509 C CA . SER A 1 186 ? 0.273 -20.399 13.708 1.00 73.19 186 SER A CA 1
ATOM 1510 C C . SER A 1 186 ? -0.841 -20.778 12.733 1.00 73.19 186 SER A C 1
ATOM 1512 O O . SER A 1 186 ? -0.778 -21.841 12.113 1.00 73.19 186 SER A O 1
ATOM 1514 N N . ILE A 1 187 ? -1.827 -19.895 12.549 1.00 78.88 187 ILE A N 1
ATOM 1515 C CA . ILE A 1 187 ? -3.004 -20.165 11.731 1.00 78.88 187 ILE A CA 1
ATOM 1516 C C . ILE A 1 187 ? -2.910 -19.403 10.412 1.00 78.88 187 ILE A C 1
ATOM 1518 O O . ILE A 1 187 ? -2.841 -18.172 10.372 1.00 78.88 187 ILE A O 1
ATOM 1522 N N . ARG A 1 188 ? -2.940 -20.167 9.321 1.00 87.62 188 ARG A N 1
ATOM 1523 C CA . ARG A 1 188 ? -2.965 -19.663 7.949 1.00 87.62 188 ARG A CA 1
ATOM 1524 C C . ARG A 1 188 ? -4.297 -20.017 7.319 1.00 87.62 188 ARG A C 1
ATOM 1526 O O . ARG A 1 188 ? -4.789 -21.123 7.524 1.00 87.62 188 ARG A O 1
ATOM 1533 N N . PHE A 1 189 ? -4.837 -19.092 6.542 1.00 91.12 189 PHE A N 1
ATOM 1534 C CA . PHE A 1 189 ? -6.078 -19.289 5.815 1.00 91.12 189 PHE A CA 1
ATOM 1535 C C . PHE A 1 189 ? -5.896 -18.999 4.332 1.00 91.12 189 PHE A C 1
ATOM 1537 O O . PHE A 1 189 ? -5.174 -18.072 3.967 1.00 91.12 189 PHE A O 1
ATOM 1544 N N . HIS A 1 190 ? -6.598 -19.737 3.481 1.00 92.12 190 HIS A N 1
ATOM 1545 C CA . HIS A 1 190 ? -6.744 -19.382 2.076 1.00 92.12 190 HIS A CA 1
ATOM 1546 C C . HIS A 1 190 ? -7.781 -18.272 1.927 1.00 92.12 190 HIS A C 1
ATOM 1548 O O . HIS A 1 190 ? -8.890 -18.338 2.475 1.00 92.12 190 HIS A O 1
ATOM 1554 N N . ALA A 1 191 ? -7.419 -17.258 1.150 1.00 93.62 191 ALA A N 1
ATOM 1555 C CA . ALA A 1 191 ? -8.310 -16.190 0.749 1.00 93.62 191 ALA A CA 1
ATOM 1556 C C . ALA A 1 191 ? -8.388 -16.102 -0.776 1.00 93.62 191 ALA A C 1
ATOM 1558 O O . ALA A 1 191 ? -7.372 -16.175 -1.468 1.00 93.62 191 ALA A O 1
ATOM 1559 N N . LYS A 1 192 ? -9.604 -15.934 -1.296 1.00 93.25 192 LYS A N 1
ATOM 1560 C CA . LYS A 1 192 ? -9.859 -15.671 -2.715 1.00 93.25 192 LYS A CA 1
ATOM 1561 C C . LYS A 1 192 ? -9.986 -14.182 -2.962 1.00 93.25 192 LYS A C 1
ATOM 1563 O O . LYS A 1 192 ? -10.460 -13.449 -2.095 1.00 93.25 192 LYS A O 1
ATOM 1568 N N . ILE A 1 193 ? -9.619 -13.753 -4.157 1.00 92.94 193 ILE A N 1
ATOM 1569 C CA . ILE A 1 193 ? -9.837 -12.378 -4.595 1.00 92.94 193 ILE A CA 1
ATOM 1570 C C . ILE A 1 193 ? -11.317 -12.215 -4.953 1.00 92.94 193 ILE A C 1
ATOM 1572 O O . ILE A 1 193 ? -11.851 -12.966 -5.764 1.00 92.94 193 ILE A O 1
ATOM 1576 N N . VAL A 1 194 ? -11.986 -11.254 -4.318 1.00 92.12 194 VAL A N 1
ATOM 1577 C CA . VAL A 1 194 ? -13.388 -10.897 -4.601 1.00 92.12 194 VAL A CA 1
ATOM 1578 C C . VAL A 1 194 ? -13.453 -9.745 -5.592 1.00 92.12 194 VAL A C 1
ATOM 1580 O O . VAL A 1 194 ? -14.292 -9.738 -6.487 1.00 92.12 194 VAL A O 1
ATOM 1583 N N . LEU A 1 195 ? -12.565 -8.767 -5.424 1.00 92.12 195 LEU A N 1
ATOM 1584 C CA . LEU A 1 195 ? -12.477 -7.586 -6.271 1.00 92.12 195 LEU A CA 1
ATOM 1585 C C . LEU A 1 195 ? -11.011 -7.186 -6.398 1.00 92.12 195 LEU A C 1
ATOM 1587 O O . LEU A 1 195 ? -10.290 -7.157 -5.400 1.00 92.12 195 LEU A O 1
ATOM 1591 N N . ASN A 1 196 ? -10.589 -6.874 -7.620 1.00 92.25 196 ASN A N 1
ATOM 1592 C CA . ASN A 1 196 ? -9.251 -6.383 -7.911 1.00 92.25 196 ASN A CA 1
ATOM 1593 C C . ASN A 1 196 ? -9.342 -5.073 -8.702 1.00 92.25 196 ASN A C 1
ATOM 1595 O O . ASN A 1 196 ? -9.770 -5.082 -9.854 1.00 92.25 196 ASN A O 1
ATOM 1599 N N . ASP A 1 197 ? -8.950 -3.966 -8.079 1.00 91.81 197 ASP A N 1
ATOM 1600 C CA . ASP A 1 197 ? -8.866 -2.643 -8.689 1.00 91.81 197 ASP A CA 1
ATOM 1601 C C . ASP A 1 197 ? -7.394 -2.304 -8.961 1.00 91.81 197 ASP A C 1
ATOM 1603 O O . ASP A 1 197 ? -6.640 -1.861 -8.089 1.00 91.81 197 ASP A O 1
ATOM 1607 N N . ILE A 1 198 ? -6.985 -2.556 -10.203 1.00 90.12 198 ILE A N 1
ATOM 1608 C CA . ILE A 1 198 ? -5.611 -2.352 -10.672 1.00 90.12 198 ILE A CA 1
ATOM 1609 C C . ILE A 1 198 ? -5.287 -0.856 -10.803 1.00 90.12 198 ILE A C 1
ATOM 1611 O O . ILE A 1 198 ? -4.124 -0.470 -10.662 1.00 90.12 198 ILE A O 1
ATOM 1615 N N . GLU A 1 199 ? -6.293 -0.019 -11.073 1.00 89.06 199 GLU A N 1
ATOM 1616 C CA . GLU A 1 199 ? -6.124 1.421 -11.283 1.00 89.06 199 GLU A CA 1
ATOM 1617 C C . GLU A 1 199 ? -5.697 2.100 -9.982 1.00 89.06 199 GLU A C 1
ATOM 1619 O O . GLU A 1 199 ? -4.686 2.804 -9.954 1.00 89.06 199 GLU A O 1
ATOM 1624 N N . HIS A 1 200 ? -6.400 1.796 -8.891 1.00 90.31 200 HIS A N 1
ATOM 1625 C CA . HIS A 1 200 ? -6.123 2.363 -7.571 1.00 90.31 200 HIS A CA 1
ATOM 1626 C C . HIS A 1 200 ? -5.178 1.518 -6.713 1.00 90.31 200 HIS A C 1
ATOM 1628 O O . HIS A 1 200 ? -4.900 1.872 -5.571 1.00 90.31 200 HIS A O 1
ATOM 1634 N N . ASP A 1 201 ? -4.668 0.407 -7.245 1.00 91.31 201 ASP A N 1
ATOM 1635 C CA . ASP A 1 201 ? -3.819 -0.543 -6.528 1.00 91.31 201 ASP A CA 1
ATOM 1636 C C . ASP A 1 201 ? -4.475 -1.126 -5.257 1.00 91.31 201 ASP A C 1
ATOM 1638 O O . ASP A 1 201 ? -3.803 -1.343 -4.249 1.00 91.31 201 ASP A O 1
ATOM 1642 N N . ILE A 1 202 ? -5.780 -1.421 -5.292 1.00 94.06 202 ILE A N 1
ATOM 1643 C CA . ILE A 1 202 ? -6.542 -1.985 -4.164 1.00 94.06 202 ILE A CA 1
ATOM 1644 C C . ILE A 1 202 ? -7.140 -3.342 -4.538 1.00 94.06 202 ILE A C 1
ATOM 1646 O O . ILE A 1 202 ? -7.719 -3.513 -5.604 1.00 94.06 202 ILE A O 1
ATOM 1650 N N . ALA A 1 203 ? -7.067 -4.312 -3.630 1.00 94.19 203 ALA A N 1
ATOM 1651 C CA . ALA A 1 203 ? -7.773 -5.580 -3.761 1.00 94.19 203 ALA A CA 1
ATOM 1652 C C . ALA A 1 203 ? -8.545 -5.925 -2.490 1.00 94.19 203 ALA A C 1
ATOM 1654 O O . ALA A 1 203 ? -8.099 -5.644 -1.373 1.00 94.19 203 ALA A O 1
ATOM 1655 N N . VAL A 1 204 ? -9.691 -6.583 -2.670 1.00 94.94 204 VAL A N 1
ATOM 1656 C CA . VAL A 1 204 ? -10.480 -7.150 -1.578 1.00 94.94 204 VAL A CA 1
ATOM 1657 C C . VAL A 1 204 ? -10.462 -8.665 -1.662 1.00 94.94 204 VAL A C 1
ATOM 1659 O O . VAL A 1 204 ? -10.793 -9.262 -2.687 1.00 94.94 204 VAL A O 1
ATOM 1662 N N . LEU A 1 205 ? -10.083 -9.281 -0.551 1.00 94.94 205 LEU A N 1
ATOM 1663 C CA . LEU A 1 205 ? -9.949 -10.717 -0.383 1.00 94.94 205 LEU A CA 1
ATOM 1664 C C . LEU A 1 205 ? -11.051 -11.245 0.531 1.00 94.94 205 LEU A C 1
ATOM 1666 O O . LEU A 1 205 ? -11.484 -10.548 1.448 1.00 94.94 205 LEU A O 1
ATOM 1670 N N . LYS A 1 206 ? -11.448 -12.501 0.343 1.00 94.31 206 LYS A N 1
ATOM 1671 C CA . LYS A 1 206 ? -12.361 -13.229 1.226 1.00 94.31 206 LYS A CA 1
ATOM 1672 C C . LYS A 1 206 ? -11.716 -14.514 1.701 1.00 94.31 206 LYS A C 1
ATOM 1674 O O . LYS A 1 206 ? -11.372 -15.365 0.887 1.00 94.31 206 LYS A O 1
ATOM 1679 N N . ILE A 1 207 ? -11.625 -14.686 3.016 1.00 93.88 207 ILE A N 1
ATOM 1680 C CA . ILE A 1 207 ? -11.205 -15.956 3.613 1.00 93.88 207 ILE A CA 1
ATOM 1681 C C . ILE A 1 207 ? -12.270 -17.023 3.332 1.00 93.88 207 ILE A C 1
ATOM 1683 O O . ILE A 1 207 ? -13.449 -16.817 3.646 1.00 93.88 207 ILE A O 1
ATOM 1687 N N . THR A 1 208 ? -11.859 -18.144 2.733 1.00 91.25 208 THR A N 1
ATOM 1688 C CA . THR A 1 208 ? -12.760 -19.230 2.301 1.00 91.25 208 THR A CA 1
ATOM 1689 C C . THR A 1 208 ? -12.656 -20.505 3.130 1.00 91.25 208 THR A C 1
ATOM 1691 O O . THR A 1 208 ? -13.503 -21.383 2.985 1.00 91.25 208 THR A O 1
ATOM 1694 N N . ASP A 1 209 ? -11.644 -20.625 3.989 1.00 89.00 209 ASP A N 1
ATOM 1695 C CA . ASP A 1 209 ? -11.437 -21.833 4.787 1.00 89.00 209 ASP A CA 1
ATOM 1696 C C . ASP A 1 209 ? -12.552 -22.029 5.819 1.00 89.00 209 ASP A C 1
ATOM 1698 O O . ASP A 1 209 ? -12.863 -21.139 6.607 1.00 89.00 209 ASP A O 1
ATOM 1702 N N . SER A 1 210 ? -13.124 -23.232 5.866 1.00 83.25 210 SER A N 1
ATOM 1703 C CA . SER A 1 210 ? -14.237 -23.571 6.765 1.00 83.25 210 SER A CA 1
ATOM 1704 C C . SER A 1 210 ? -13.871 -23.516 8.251 1.00 83.25 210 SER A C 1
ATOM 1706 O O . SER A 1 210 ? -14.750 -23.384 9.097 1.00 83.25 210 SER A O 1
ATOM 1708 N N . ALA A 1 211 ? -12.580 -23.634 8.573 1.00 83.12 211 ALA A N 1
ATOM 1709 C CA . ALA A 1 211 ? -12.059 -23.525 9.935 1.00 83.12 211 ALA A CA 1
ATOM 1710 C C . ALA A 1 211 ? -11.967 -22.070 10.429 1.00 83.12 211 ALA A C 1
ATOM 1712 O O . ALA A 1 211 ? -11.709 -21.836 11.610 1.00 83.12 211 ALA A O 1
ATOM 1713 N N . PHE A 1 212 ? -12.159 -21.088 9.545 1.00 83.25 212 PHE A N 1
ATOM 1714 C CA . PHE A 1 212 ? -12.140 -19.683 9.914 1.00 83.25 212 PHE A CA 1
ATOM 1715 C C . PHE A 1 212 ? -13.381 -19.323 10.736 1.00 83.25 212 PHE A C 1
ATOM 1717 O O . PHE A 1 212 ? -14.502 -19.264 10.227 1.00 83.25 212 PHE A O 1
ATOM 1724 N N . ALA A 1 213 ? -13.177 -19.043 12.022 1.00 79.50 213 ALA A N 1
ATOM 1725 C CA . ALA A 1 213 ? -14.184 -18.375 12.831 1.00 79.50 213 ALA A CA 1
ATOM 1726 C C . ALA A 1 213 ? -14.270 -16.899 12.415 1.00 79.50 213 ALA A C 1
ATOM 1728 O O . ALA A 1 213 ? -13.243 -16.270 12.160 1.00 79.50 213 ALA A O 1
ATOM 1729 N N . ASN A 1 214 ? -15.488 -16.345 12.372 1.00 79.69 214 ASN A N 1
ATOM 1730 C CA . ASN A 1 214 ? -15.696 -14.921 12.091 1.00 79.69 214 ASN A CA 1
ATOM 1731 C C . ASN A 1 214 ? -14.769 -14.055 12.953 1.00 79.69 214 ASN A C 1
ATOM 1733 O O . ASN A 1 214 ? -14.527 -14.356 14.128 1.00 79.69 214 ASN A O 1
ATOM 1737 N N . ILE A 1 215 ? -14.286 -12.956 12.376 1.00 82.19 215 ILE A N 1
ATOM 1738 C CA . ILE A 1 215 ? -13.488 -11.992 13.128 1.00 82.19 215 ILE A CA 1
ATOM 1739 C C . ILE A 1 215 ? -14.388 -11.406 14.217 1.00 82.19 215 ILE A C 1
ATOM 1741 O O . ILE A 1 215 ? -15.593 -11.227 14.036 1.00 82.19 215 ILE A O 1
ATOM 1745 N N . GLN A 1 216 ? -13.806 -11.109 15.375 1.00 84.75 216 GLN A N 1
ATOM 1746 C CA . GLN A 1 216 ? -14.499 -10.311 16.3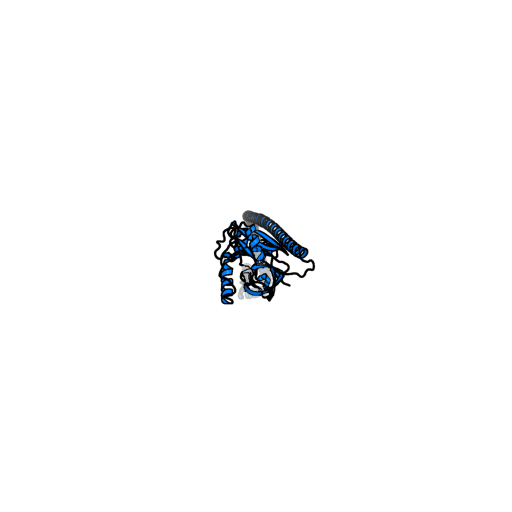77 1.00 84.75 216 GLN A CA 1
ATOM 1747 C C . GLN A 1 216 ? -14.891 -8.941 15.794 1.00 84.75 216 GLN A C 1
ATOM 1749 O O . GLN A 1 216 ? -14.468 -8.548 14.708 1.00 84.75 216 GLN A O 1
ATOM 1754 N N . ARG A 1 217 ? -15.733 -8.200 16.513 1.00 88.12 217 ARG A N 1
ATOM 1755 C CA . ARG A 1 217 ? -16.183 -6.875 16.078 1.00 88.12 217 ARG A CA 1
ATOM 1756 C C . ARG A 1 217 ? -14.983 -5.964 15.792 1.00 88.12 217 ARG A C 1
ATOM 1758 O O . ARG A 1 217 ? -14.172 -5.743 16.682 1.00 88.12 217 ARG A O 1
ATOM 1765 N N . ILE A 1 218 ? -14.911 -5.402 14.585 1.00 91.88 218 ILE A N 1
ATOM 1766 C CA . ILE A 1 218 ? -13.819 -4.508 14.172 1.00 91.88 218 ILE A CA 1
ATOM 1767 C C . ILE A 1 218 ? -13.806 -3.231 15.041 1.00 91.88 218 ILE A C 1
ATOM 1769 O O . ILE A 1 218 ? -14.866 -2.636 15.254 1.00 91.88 218 ILE A O 1
ATOM 1773 N N . PRO A 1 219 ? -12.633 -2.800 15.555 1.00 93.12 219 PRO A N 1
ATOM 1774 C CA . PRO A 1 219 ? -12.528 -1.683 16.492 1.00 93.12 219 PRO A CA 1
ATOM 1775 C C . PRO A 1 219 ? -12.478 -0.292 15.869 1.00 93.12 219 PRO A C 1
ATOM 1777 O O . PRO A 1 219 ? -12.671 0.692 16.583 1.00 93.12 219 PRO A O 1
ATOM 1780 N N . TYR A 1 220 ? -12.200 -0.213 14.573 1.00 94.31 220 TYR A N 1
ATOM 1781 C CA . TYR A 1 220 ? -11.999 1.018 13.820 1.00 94.31 220 TYR A CA 1
ATOM 1782 C C . TYR A 1 220 ? -13.079 1.211 12.755 1.00 94.31 220 TYR A C 1
ATOM 1784 O O . TYR A 1 220 ? -13.867 0.315 12.460 1.00 94.31 220 TYR A O 1
ATOM 1792 N N . ILE A 1 221 ? -13.080 2.399 12.158 1.00 94.69 221 ILE A N 1
ATOM 1793 C CA . ILE A 1 221 ? -13.892 2.740 10.986 1.00 94.69 221 ILE A CA 1
ATOM 1794 C C . ILE A 1 221 ? -12.987 3.253 9.868 1.00 94.69 221 ILE A C 1
ATOM 1796 O O . ILE A 1 221 ? -11.859 3.676 10.130 1.00 94.69 221 ILE A O 1
ATOM 1800 N N . ILE A 1 222 ? -13.506 3.264 8.644 1.00 94.69 222 ILE A N 1
ATOM 1801 C CA . ILE A 1 222 ? -12.892 3.955 7.508 1.00 94.69 222 ILE A CA 1
ATOM 1802 C C . ILE A 1 222 ? -13.525 5.344 7.407 1.00 94.69 222 ILE A C 1
ATOM 1804 O O . ILE A 1 222 ? -14.749 5.472 7.357 1.00 94.69 222 ILE A O 1
ATOM 1808 N N . ASN A 1 223 ? -12.698 6.386 7.411 1.00 94.94 223 ASN A N 1
ATOM 1809 C CA . ASN A 1 223 ? -13.139 7.766 7.273 1.00 94.94 223 ASN A CA 1
ATOM 1810 C C . ASN A 1 223 ? -12.962 8.231 5.820 1.00 94.94 223 ASN A C 1
ATOM 1812 O O . ASN A 1 223 ? -11.914 8.746 5.440 1.00 94.94 223 ASN A O 1
ATOM 1816 N N . PHE A 1 224 ? -14.023 8.064 5.027 1.00 94.19 224 PHE A N 1
ATOM 1817 C CA . PHE A 1 224 ? -14.070 8.443 3.608 1.00 94.19 224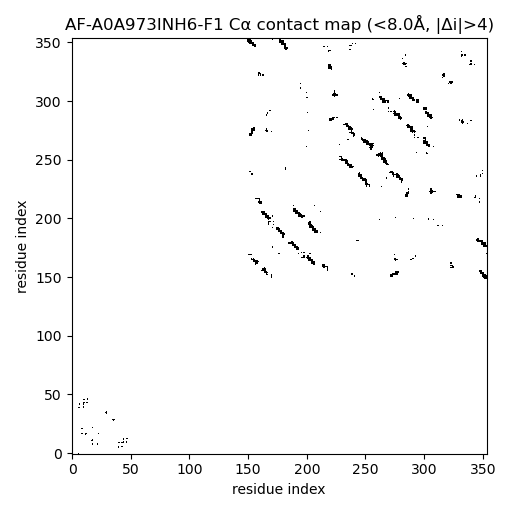 PHE A CA 1
ATOM 1818 C C . PHE A 1 224 ? -14.000 9.954 3.357 1.00 94.19 224 PHE A C 1
ATOM 1820 O O . PHE A 1 224 ? -13.783 10.365 2.230 1.00 94.19 224 PHE A O 1
ATOM 1827 N N . ASN A 1 225 ? -14.216 10.789 4.376 1.00 93.81 225 ASN A N 1
ATOM 1828 C CA . ASN A 1 225 ? -14.278 12.247 4.226 1.00 93.81 225 ASN A CA 1
ATOM 1829 C C . ASN A 1 225 ? -13.176 12.941 5.036 1.00 93.81 225 ASN A C 1
ATOM 1831 O O . ASN A 1 225 ? -13.349 14.080 5.472 1.00 93.81 225 ASN A O 1
ATOM 1835 N N . TYR A 1 226 ? -12.074 12.241 5.315 1.00 91.00 226 TYR A N 1
ATOM 1836 C CA . TYR A 1 226 ? -10.999 12.807 6.115 1.00 91.00 226 TYR A CA 1
ATOM 1837 C C . TYR A 1 226 ? -10.296 13.934 5.339 1.00 91.00 226 TYR A C 1
ATOM 1839 O O . TYR A 1 226 ? -9.768 13.679 4.252 1.00 91.00 226 TYR A O 1
ATOM 1847 N N . PRO A 1 227 ? -10.249 15.170 5.873 1.00 88.12 227 PRO A N 1
ATOM 1848 C CA . PRO A 1 227 ? -9.513 16.246 5.232 1.00 88.12 227 PRO A CA 1
ATOM 1849 C C . PRO A 1 227 ? -8.021 15.906 5.280 1.00 88.12 227 PRO A C 1
ATOM 1851 O O . PRO A 1 227 ? -7.400 15.838 6.342 1.00 88.12 227 PRO A O 1
ATOM 1854 N N . THR A 1 228 ? -7.449 15.634 4.110 1.00 85.94 228 THR A N 1
ATOM 1855 C CA . THR A 1 228 ? -6.008 15.426 3.968 1.00 85.94 228 THR A CA 1
ATOM 1856 C C . THR A 1 228 ? -5.346 16.782 4.180 1.00 85.94 228 THR A C 1
ATOM 1858 O O . THR A 1 228 ? -5.438 17.623 3.297 1.00 85.94 228 THR A O 1
ATOM 1861 N N . GLU A 1 229 ? -4.722 17.013 5.336 1.00 92.31 229 GLU A N 1
ATOM 1862 C CA . GLU A 1 229 ? -3.979 18.242 5.651 1.00 92.31 229 GLU A CA 1
ATOM 1863 C C . GLU A 1 229 ? -2.507 17.922 5.916 1.00 92.31 229 GLU A C 1
ATOM 1865 O O . GLU A 1 229 ? -2.179 16.917 6.556 1.00 92.31 229 GLU A O 1
ATOM 1870 N N . LEU A 1 230 ? -1.605 18.775 5.422 1.00 94.88 230 LEU A N 1
ATOM 1871 C CA . LEU A 1 230 ? -0.170 18.613 5.655 1.00 94.88 230 LEU A CA 1
ATOM 1872 C C . LEU A 1 230 ? 0.146 18.707 7.146 1.00 94.88 230 LEU A C 1
ATOM 1874 O O . LEU A 1 230 ? -0.368 19.568 7.856 1.00 94.88 230 LEU A O 1
ATOM 1878 N N . GLY A 1 231 ? 1.030 17.832 7.615 1.00 93.69 231 GLY A N 1
ATOM 1879 C CA . GLY A 1 231 ? 1.413 17.776 9.022 1.00 93.69 231 GLY A CA 1
ATOM 1880 C C . GLY A 1 231 ? 0.444 16.998 9.913 1.00 93.69 231 GLY A C 1
ATOM 1881 O O . GLY A 1 231 ? 0.802 16.735 11.061 1.00 93.69 231 GLY A O 1
ATOM 1882 N N . ASN A 1 232 ? -0.717 16.549 9.411 1.00 95.38 232 ASN A N 1
ATOM 1883 C CA . ASN A 1 232 ? -1.589 15.662 10.182 1.00 95.38 232 ASN A CA 1
ATOM 1884 C C . ASN A 1 232 ? -0.835 14.390 10.564 1.00 95.38 232 ASN A C 1
ATOM 1886 O O . ASN A 1 232 ? -0.339 13.666 9.698 1.00 95.38 232 ASN A O 1
ATOM 1890 N N . TYR A 1 233 ? -0.750 14.133 11.871 1.00 95.75 233 TYR A N 1
ATOM 1891 C CA . TYR A 1 233 ? -0.065 12.966 12.407 1.00 95.75 233 TYR A CA 1
ATOM 1892 C C . TYR A 1 233 ? -0.839 11.692 12.108 1.00 95.75 233 TYR A C 1
ATOM 1894 O O . TYR A 1 233 ? -2.019 11.556 12.450 1.00 95.75 233 TYR A O 1
ATOM 1902 N N . VAL A 1 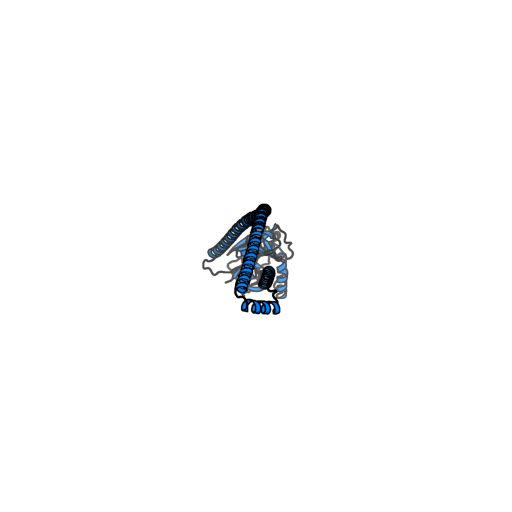234 ? -0.129 10.719 11.561 1.00 96.69 234 VAL A N 1
ATOM 1903 C CA . VAL A 1 234 ? -0.673 9.433 11.145 1.00 96.69 234 VAL A CA 1
ATOM 1904 C C . VAL A 1 234 ? 0.219 8.297 11.614 1.00 96.69 234 VAL A C 1
ATOM 1906 O O . VAL A 1 234 ? 1.411 8.475 11.877 1.00 96.69 234 VAL A O 1
ATOM 1909 N N . TYR A 1 235 ? -0.353 7.105 11.691 1.00 96.00 235 TYR A N 1
ATOM 1910 C CA . TYR A 1 235 ? 0.405 5.895 11.956 1.00 96.00 235 TYR A CA 1
ATOM 1911 C C . TYR A 1 235 ? -0.089 4.733 11.105 1.00 96.00 235 TYR A C 1
ATOM 1913 O O . TYR A 1 235 ? -1.212 4.734 10.613 1.00 96.00 235 TYR A O 1
ATOM 1921 N N . SER A 1 236 ? 0.754 3.728 10.922 1.00 95.69 236 SER A N 1
ATOM 1922 C CA . SER A 1 236 ? 0.430 2.516 10.181 1.00 95.69 236 SER A CA 1
ATOM 1923 C C . SER A 1 236 ? 0.918 1.283 10.932 1.00 95.69 236 SER A C 1
ATOM 1925 O O . SER A 1 236 ? 1.864 1.343 11.725 1.00 95.69 236 SER A O 1
ATOM 1927 N N . LEU A 1 237 ? 0.236 0.167 10.697 1.00 94.50 237 LEU A N 1
ATOM 1928 C CA . LEU A 1 237 ? 0.576 -1.145 11.227 1.00 94.50 237 LEU A CA 1
ATOM 1929 C C . LEU A 1 237 ? 0.675 -2.105 10.049 1.00 94.50 237 LEU A C 1
ATOM 1931 O O . LEU A 1 237 ? -0.331 -2.390 9.401 1.00 94.50 237 LEU A O 1
ATOM 1935 N N . GLY A 1 238 ? 1.887 -2.578 9.786 1.00 92.19 238 GLY A N 1
ATOM 1936 C CA . GLY A 1 238 ? 2.197 -3.402 8.624 1.00 92.19 238 GLY A CA 1
ATOM 1937 C C . GLY A 1 238 ? 3.184 -4.501 8.946 1.00 92.19 238 GLY A C 1
ATOM 1938 O O . GLY A 1 238 ? 3.901 -4.431 9.940 1.00 92.19 238 GLY A O 1
ATOM 1939 N N . PHE A 1 239 ? 3.230 -5.532 8.120 1.00 89.75 239 PHE A N 1
ATOM 1940 C CA . PHE A 1 239 ? 4.235 -6.575 8.224 1.00 89.75 239 PHE A CA 1
ATOM 1941 C C . PHE A 1 239 ? 5.516 -6.159 7.511 1.00 89.75 239 PHE A C 1
ATOM 1943 O O . PHE A 1 239 ? 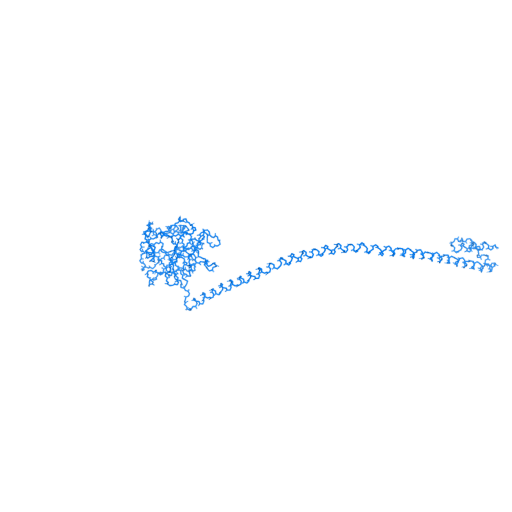5.531 -5.965 6.303 1.00 89.75 239 PHE A O 1
ATOM 1950 N N . SER A 1 240 ? 6.624 -6.122 8.249 1.00 83.06 240 SER A N 1
ATOM 1951 C CA . SER A 1 240 ? 7.963 -6.098 7.663 1.00 83.06 240 SER A CA 1
ATOM 1952 C C . SER A 1 240 ? 8.599 -7.460 7.902 1.00 83.06 240 SER A C 1
ATOM 1954 O O . SER A 1 240 ? 8.844 -7.867 9.043 1.00 83.06 240 SER A O 1
ATOM 1956 N N . LYS A 1 241 ? 8.840 -8.199 6.818 1.00 76.94 241 LYS A N 1
ATOM 1957 C CA . LYS A 1 241 ? 9.266 -9.607 6.858 1.00 76.94 241 LYS A CA 1
ATOM 1958 C C . LYS A 1 241 ? 8.227 -10.502 7.561 1.00 76.94 241 LYS A C 1
ATOM 1960 O O . LYS A 1 241 ? 7.211 -10.827 6.959 1.00 76.94 241 LYS A O 1
ATOM 1965 N N . ASN A 1 242 ? 8.475 -10.900 8.811 1.00 77.69 242 ASN A N 1
ATOM 1966 C CA . ASN A 1 242 ? 7.640 -11.838 9.574 1.00 77.69 242 ASN A CA 1
ATOM 1967 C C . ASN A 1 242 ? 6.972 -11.209 10.802 1.00 77.69 242 ASN A C 1
ATOM 1969 O O . ASN A 1 242 ? 6.219 -11.896 11.488 1.00 77.69 242 ASN A O 1
ATOM 1973 N N . SER A 1 243 ? 7.227 -9.929 11.070 1.00 83.75 243 SER A N 1
ATOM 1974 C CA . SER A 1 243 ? 6.745 -9.258 12.275 1.00 83.75 243 SER A CA 1
ATOM 1975 C C . SER A 1 243 ? 5.942 -8.022 11.917 1.00 83.75 243 SER A C 1
ATOM 1977 O O . SER A 1 243 ? 6.257 -7.317 10.955 1.00 83.75 243 SER A O 1
ATOM 1979 N N . ILE A 1 244 ? 4.927 -7.740 12.729 1.00 89.00 244 ILE A N 1
ATOM 1980 C CA . ILE A 1 244 ? 4.222 -6.467 12.666 1.00 89.00 244 ILE A CA 1
ATOM 1981 C C . ILE A 1 244 ? 5.158 -5.342 13.116 1.00 89.00 244 ILE A C 1
ATOM 1983 O O . ILE A 1 244 ? 5.868 -5.453 14.117 1.00 89.00 244 ILE A O 1
ATOM 1987 N N . VAL A 1 245 ? 5.163 -4.258 12.356 1.00 90.12 245 VAL A N 1
ATOM 1988 C CA . VAL A 1 245 ? 5.950 -3.057 12.590 1.00 90.12 245 VAL A CA 1
ATOM 1989 C C . VAL A 1 245 ? 5.000 -1.876 12.676 1.00 90.12 245 VAL A C 1
ATOM 1991 O O . VAL A 1 245 ? 4.095 -1.704 11.858 1.00 90.12 245 VAL A O 1
ATOM 1994 N N . PHE A 1 246 ? 5.222 -1.065 13.702 1.00 92.38 246 PHE A N 1
ATOM 1995 C CA . PHE A 1 246 ? 4.563 0.215 13.875 1.00 92.38 246 PHE A CA 1
ATOM 1996 C C . PHE A 1 246 ? 5.368 1.302 13.165 1.00 92.38 246 PHE A C 1
ATOM 1998 O O . PHE A 1 246 ? 6.568 1.442 13.407 1.00 92.38 246 PHE A O 1
ATOM 2005 N N . GLY A 1 247 ? 4.698 2.068 12.309 1.00 92.00 247 GLY A N 1
ATOM 2006 C CA . GLY A 1 247 ? 5.246 3.263 11.680 1.00 92.00 247 GLY A CA 1
ATOM 2007 C C . GLY A 1 247 ? 4.430 4.487 12.074 1.00 92.00 247 GLY A C 1
ATOM 2008 O O . GLY A 1 247 ? 3.205 4.430 12.089 1.00 92.00 247 GLY A O 1
ATOM 2009 N N . GLU A 1 248 ? 5.093 5.598 12.373 1.00 93.44 248 GLU A N 1
ATOM 2010 C CA . GLU A 1 248 ? 4.451 6.873 12.701 1.00 93.44 248 GLU A CA 1
ATOM 2011 C C . GLU A 1 248 ? 5.118 8.006 11.932 1.00 93.44 248 GLU A C 1
ATOM 2013 O O . GLU A 1 248 ? 6.314 7.956 11.647 1.00 93.44 248 GLU A O 1
ATOM 2018 N N . GLY A 1 249 ? 4.322 9.008 11.577 1.00 94.81 249 GLY A N 1
ATOM 2019 C CA . GLY A 1 249 ? 4.760 10.161 10.814 1.00 94.81 249 GLY A CA 1
ATOM 2020 C C . GLY A 1 249 ? 3.604 11.122 10.583 1.00 94.81 249 GLY A C 1
ATOM 2021 O O . GLY A 1 249 ? 2.703 11.261 11.411 1.00 94.81 249 GLY A O 1
ATOM 2022 N N . SER A 1 250 ? 3.628 11.782 9.439 1.00 96.06 250 SER A N 1
ATOM 2023 C CA . SER A 1 250 ? 2.671 12.800 9.036 1.00 96.06 250 SER A CA 1
ATOM 2024 C C . SER A 1 250 ? 2.410 12.764 7.534 1.00 96.06 250 SER A C 1
ATOM 2026 O O . SER A 1 250 ? 3.199 12.227 6.749 1.00 96.06 250 SER A O 1
ATOM 2028 N N . ILE A 1 251 ? 1.300 13.373 7.128 1.00 96.12 251 ILE A N 1
ATOM 2029 C CA . ILE A 1 251 ? 1.022 13.650 5.718 1.00 96.12 251 ILE A CA 1
ATOM 2030 C C . ILE A 1 251 ? 2.002 14.726 5.236 1.00 96.12 251 ILE A C 1
ATOM 2032 O O . ILE A 1 251 ? 2.064 15.821 5.796 1.00 96.12 251 ILE A O 1
ATOM 2036 N N . SER A 1 252 ? 2.795 14.385 4.223 1.00 93.94 252 SER A N 1
ATOM 2037 C CA . SER A 1 252 ? 3.903 15.202 3.704 1.00 93.94 252 SER A CA 1
ATOM 2038 C C . SER A 1 252 ? 3.576 15.904 2.385 1.00 93.94 252 SER A C 1
ATOM 2040 O O . SER A 1 252 ? 4.155 16.946 2.099 1.00 93.94 252 SER A O 1
ATOM 2042 N N . SER A 1 253 ? 2.632 15.368 1.608 1.00 93.81 253 SER A N 1
ATOM 2043 C CA . SER A 1 253 ? 2.095 15.981 0.387 1.00 93.81 253 SER A CA 1
ATOM 2044 C C . SER A 1 253 ? 0.632 15.573 0.200 1.00 93.81 253 SER A C 1
ATOM 2046 O O . SER A 1 253 ? 0.248 14.481 0.618 1.00 93.81 253 SER A O 1
ATOM 2048 N N . PHE A 1 254 ? -0.174 16.426 -0.438 1.00 92.44 254 PHE A N 1
ATOM 2049 C CA . PHE A 1 254 ? -1.579 16.142 -0.773 1.00 92.44 254 PHE A CA 1
ATOM 2050 C C . PHE A 1 254 ? -1.752 15.172 -1.947 1.00 92.44 254 PHE A C 1
ATOM 2052 O O . PHE A 1 254 ? -2.845 14.624 -2.124 1.00 92.44 254 PHE A O 1
ATOM 2059 N N . THR A 1 255 ? -0.697 15.025 -2.746 1.00 91.50 255 THR A N 1
ATOM 2060 C CA . THR A 1 255 ? -0.615 14.152 -3.914 1.00 91.50 255 THR A CA 1
ATOM 2061 C C . THR A 1 255 ? 0.417 13.062 -3.676 1.00 91.50 255 THR A C 1
ATOM 2063 O O . THR A 1 255 ? 1.342 13.216 -2.867 1.00 91.50 255 THR A O 1
ATOM 2066 N N . GLY A 1 256 ? 0.242 11.940 -4.362 1.00 87.94 256 GLY A N 1
ATOM 2067 C CA . GLY A 1 256 ? 1.226 10.878 -4.390 1.00 87.94 256 GLY A CA 1
ATOM 2068 C C . GLY A 1 256 ? 2.225 11.012 -5.529 1.00 87.94 256 GLY A C 1
ATOM 2069 O O . GLY A 1 256 ? 2.535 12.099 -6.016 1.00 87.94 256 GLY A O 1
ATOM 2070 N N . TYR A 1 257 ? 2.763 9.864 -5.925 1.00 85.50 257 TYR A N 1
ATOM 2071 C CA . TYR A 1 257 ? 3.752 9.758 -6.991 1.00 85.50 257 TYR A CA 1
ATOM 2072 C C . TYR A 1 257 ? 3.205 10.320 -8.313 1.00 85.50 257 TYR A C 1
ATOM 2074 O O . TYR A 1 257 ? 2.064 10.037 -8.673 1.00 85.50 257 TYR A O 1
ATOM 2082 N N . ASN A 1 258 ? 4.020 11.085 -9.047 1.00 87.75 258 ASN A N 1
ATOM 2083 C CA . ASN A 1 258 ? 3.627 11.747 -10.300 1.00 87.75 258 ASN A CA 1
ATOM 2084 C C . ASN A 1 258 ? 2.340 12.593 -10.196 1.00 87.75 258 ASN A C 1
ATOM 2086 O O . ASN A 1 258 ? 1.522 12.578 -11.112 1.00 87.75 258 ASN A O 1
ATOM 2090 N N . GLU A 1 259 ? 2.162 13.322 -9.090 1.00 87.81 259 GLU A N 1
ATOM 2091 C CA . GLU A 1 259 ? 1.005 14.206 -8.862 1.00 87.81 259 GLU A CA 1
ATOM 2092 C C . GLU A 1 259 ? -0.353 13.481 -8.798 1.00 87.81 259 GLU A C 1
ATOM 2094 O O . GLU A 1 259 ? -1.399 14.112 -8.939 1.00 87.81 259 GLU A O 1
ATOM 2099 N N . ASP A 1 260 ? -0.359 12.172 -8.522 1.00 90.12 260 ASP A N 1
ATOM 2100 C CA . ASP A 1 260 ? -1.591 11.404 -8.332 1.00 90.12 260 ASP A CA 1
ATOM 2101 C C . ASP A 1 260 ? -2.449 11.996 -7.200 1.00 90.12 260 ASP A C 1
ATOM 2103 O O . ASP A 1 260 ? -2.048 12.038 -6.034 1.00 90.12 260 ASP A O 1
ATOM 2107 N N . THR A 1 261 ? -3.652 12.451 -7.545 1.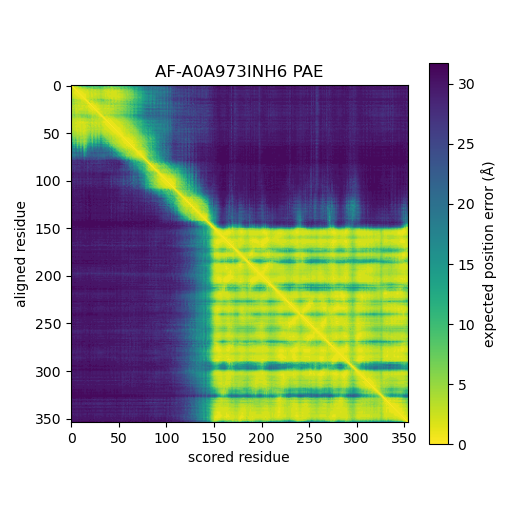00 92.56 261 THR A N 1
ATOM 2108 C CA . THR A 1 261 ? -4.594 13.067 -6.608 1.00 92.56 261 THR A CA 1
ATOM 2109 C C . THR A 1 261 ? -5.345 12.054 -5.752 1.00 92.56 261 THR A C 1
ATOM 2111 O O . THR A 1 261 ? -5.911 12.449 -4.731 1.00 92.56 261 THR A O 1
ATOM 2114 N N . ASN A 1 262 ? -5.338 10.771 -6.120 1.00 92.75 262 ASN A N 1
ATOM 2115 C CA . ASN A 1 262 ? -6.011 9.696 -5.384 1.00 92.75 262 ASN A CA 1
ATOM 2116 C C . ASN A 1 262 ? -5.157 9.159 -4.229 1.00 92.75 262 ASN A C 1
ATOM 2118 O O . ASN A 1 262 ? -5.621 8.357 -3.418 1.00 92.75 262 ASN A O 1
ATOM 2122 N N . SER A 1 263 ? -3.915 9.622 -4.112 1.00 93.81 263 SER A N 1
ATOM 2123 C CA . SER A 1 263 ? -3.002 9.256 -3.040 1.00 93.81 263 SER A CA 1
ATOM 2124 C C . SER A 1 263 ? -2.378 10.485 -2.378 1.00 93.81 263 SER A C 1
ATOM 2126 O O . SER A 1 263 ? -2.528 11.618 -2.832 1.00 93.81 263 SER A O 1
ATOM 2128 N N . PHE A 1 264 ? -1.734 10.277 -1.234 1.00 94.62 264 PHE A N 1
ATOM 2129 C CA . PHE A 1 264 ? -0.966 11.292 -0.516 1.00 94.62 264 PHE A CA 1
ATOM 2130 C C . PHE A 1 264 ? 0.378 10.726 -0.069 1.00 94.62 264 PHE A C 1
ATOM 2132 O O . PHE A 1 264 ? 0.530 9.518 0.135 1.00 94.62 264 PHE A O 1
ATOM 2139 N N . GLN A 1 265 ? 1.362 11.604 0.100 1.00 94.19 265 GLN A N 1
ATOM 2140 C CA . GLN A 1 265 ? 2.689 11.221 0.575 1.00 94.19 265 GLN A CA 1
ATOM 2141 C C . GLN A 1 265 ? 2.747 11.216 2.104 1.00 94.19 265 GLN A C 1
ATOM 2143 O O . GLN A 1 265 ? 2.169 12.072 2.776 1.00 94.19 265 GLN A O 1
ATOM 2148 N N . LEU A 1 266 ? 3.505 10.272 2.653 1.00 93.44 266 LEU A N 1
ATOM 2149 C CA . LEU A 1 266 ? 3.703 10.043 4.077 1.00 93.44 266 LEU A CA 1
ATOM 2150 C C . LEU A 1 266 ? 5.176 10.169 4.460 1.00 93.44 266 LEU A C 1
ATOM 2152 O O . LEU A 1 266 ? 6.052 9.692 3.743 1.00 93.44 266 LEU A O 1
ATOM 2156 N N . SER A 1 267 ? 5.435 10.690 5.658 1.00 92.31 267 SER A N 1
ATOM 2157 C CA . SER A 1 267 ? 6.760 10.639 6.298 1.00 92.31 267 SER A CA 1
ATOM 2158 C C . SER A 1 267 ? 6.977 9.372 7.139 1.00 92.31 267 SER A C 1
ATOM 2160 O O . SER A 1 267 ? 7.928 9.285 7.911 1.00 92.31 267 SER A O 1
ATOM 2162 N N . ILE A 1 268 ? 6.106 8.368 6.991 1.00 88.44 268 ILE A N 1
ATOM 2163 C CA . ILE A 1 268 ? 6.264 7.055 7.626 1.00 88.44 268 ILE A CA 1
ATOM 2164 C C . ILE A 1 268 ? 7.319 6.255 6.849 1.00 88.44 268 ILE A C 1
ATOM 2166 O O . ILE A 1 268 ? 7.174 6.125 5.634 1.00 88.44 268 ILE A O 1
ATOM 2170 N N . PRO A 1 269 ? 8.339 5.660 7.493 1.00 81.25 269 PRO A N 1
ATOM 2171 C CA . PRO A 1 269 ? 9.261 4.751 6.819 1.00 81.25 269 PRO A CA 1
ATOM 2172 C C . PRO A 1 269 ? 8.523 3.527 6.260 1.00 81.25 269 PRO A C 1
ATOM 2174 O O . PRO A 1 269 ? 7.903 2.769 7.010 1.00 81.25 269 PRO A O 1
ATOM 2177 N N . THR A 1 270 ? 8.604 3.312 4.949 1.00 73.12 270 THR A N 1
ATOM 2178 C CA . THR A 1 270 ? 8.059 2.107 4.309 1.00 73.12 270 THR A CA 1
ATOM 2179 C C . THR A 1 270 ? 9.162 1.072 4.141 1.00 73.12 270 THR A C 1
ATOM 2181 O O . THR A 1 270 ? 10.286 1.394 3.779 1.00 73.12 270 THR A O 1
ATOM 2184 N N . ASN A 1 271 ? 8.844 -0.184 4.436 1.00 75.44 271 ASN A N 1
ATOM 2185 C CA . ASN A 1 271 ? 9.695 -1.335 4.162 1.00 75.44 271 ASN A CA 1
ATOM 2186 C C . ASN A 1 271 ? 8.914 -2.317 3.279 1.00 75.44 271 ASN A C 1
ATOM 2188 O O . ASN A 1 271 ? 7.678 -2.305 3.314 1.00 75.44 271 ASN A O 1
ATOM 2192 N N . PRO A 1 272 ? 9.584 -3.208 2.531 1.00 77.38 272 PRO A N 1
ATOM 2193 C CA . PRO A 1 272 ? 8.900 -4.289 1.835 1.00 77.38 272 PRO A CA 1
ATOM 2194 C C . PRO A 1 272 ? 8.037 -5.121 2.787 1.00 77.38 272 PRO A C 1
ATOM 2196 O O . PRO A 1 272 ? 8.472 -5.488 3.881 1.00 77.38 272 PRO A O 1
ATOM 2199 N N . GLY A 1 273 ? 6.804 -5.388 2.356 1.00 81.38 273 GLY A N 1
ATOM 2200 C CA . GLY A 1 273 ? 5.749 -6.011 3.160 1.00 81.38 273 GLY A CA 1
ATOM 2201 C C . GLY A 1 273 ? 4.707 -5.028 3.714 1.00 81.38 273 GLY A C 1
ATOM 2202 O O . GLY A 1 273 ? 3.575 -5.434 3.982 1.00 81.38 273 GLY A O 1
ATOM 2203 N N . ASN A 1 274 ? 5.019 -3.728 3.795 1.00 87.06 274 ASN A N 1
ATOM 2204 C CA . ASN A 1 274 ? 4.055 -2.720 4.252 1.00 87.06 274 ASN A CA 1
ATOM 2205 C C . ASN A 1 274 ? 2.981 -2.381 3.196 1.00 87.06 274 ASN A C 1
ATOM 2207 O O . ASN A 1 274 ? 2.011 -1.705 3.538 1.00 87.06 274 ASN A O 1
ATOM 2211 N N . SER A 1 275 ? 3.113 -2.827 1.940 1.00 90.75 275 SER A N 1
ATOM 2212 C CA . SER A 1 275 ? 2.049 -2.705 0.928 1.00 90.75 275 SER A CA 1
ATOM 2213 C C . SER A 1 275 ? 0.732 -3.269 1.463 1.00 90.75 275 SER A C 1
ATOM 2215 O O . SER A 1 275 ? 0.706 -4.394 1.963 1.00 90.75 275 SER A O 1
ATOM 2217 N N . GLY A 1 276 ? -0.343 -2.488 1.373 1.00 93.69 276 GLY A N 1
ATOM 2218 C CA . GLY A 1 276 ? -1.670 -2.854 1.865 1.00 93.69 276 GLY A CA 1
ATOM 2219 C C . GLY A 1 276 ? -1.904 -2.555 3.350 1.00 93.69 276 GLY A C 1
ATOM 2220 O O . GLY A 1 276 ? -2.972 -2.866 3.875 1.00 93.69 276 GLY A O 1
ATOM 2221 N N . SER A 1 277 ? -0.942 -1.935 4.045 1.00 95.31 277 SER A N 1
ATOM 2222 C CA . SER A 1 277 ? -1.118 -1.555 5.453 1.00 95.31 277 SER A CA 1
ATOM 2223 C C . SER A 1 277 ? -2.126 -0.414 5.600 1.00 95.31 277 SER A C 1
ATOM 2225 O O . SER A 1 277 ? -2.033 0.575 4.868 1.00 95.31 277 SER A O 1
ATOM 2227 N N . PRO A 1 278 ? -3.048 -0.481 6.572 1.00 97.06 278 PRO A N 1
ATOM 2228 C CA . PRO A 1 278 ? -3.936 0.632 6.870 1.00 97.06 278 PRO A CA 1
ATOM 2229 C C . PRO A 1 278 ? -3.147 1.818 7.441 1.00 97.06 278 PRO A C 1
ATOM 2231 O O . PRO A 1 278 ? -2.209 1.651 8.232 1.00 97.06 278 PRO A O 1
ATOM 2234 N N . VAL A 1 279 ? -3.541 3.025 7.047 1.00 97.06 279 VAL A N 1
ATOM 2235 C CA . VAL A 1 279 ? -3.050 4.297 7.588 1.00 97.06 279 VAL A CA 1
ATOM 2236 C C . VAL A 1 279 ? -4.135 4.888 8.472 1.00 97.06 279 VAL A C 1
ATOM 2238 O O . VAL A 1 279 ? -5.240 5.162 8.008 1.00 97.06 279 VAL A O 1
ATOM 2241 N N . PHE A 1 280 ? -3.810 5.093 9.742 1.00 97.44 280 PHE A N 1
ATOM 2242 C CA . PHE A 1 280 ? -4.710 5.604 10.762 1.00 97.44 280 PHE A CA 1
ATOM 2243 C C . PHE A 1 280 ? -4.400 7.057 11.111 1.00 97.44 280 PHE A C 1
ATOM 2245 O O . PHE A 1 280 ? -3.236 7.454 11.218 1.00 97.44 280 PHE A O 1
ATOM 2252 N N . ASN A 1 281 ? -5.448 7.833 11.373 1.00 96.19 281 ASN A N 1
ATOM 2253 C CA . ASN A 1 281 ? -5.325 9.106 12.078 1.00 96.19 281 ASN A CA 1
ATOM 2254 C C . ASN A 1 281 ? -5.220 8.888 13.603 1.00 96.19 281 ASN A C 1
ATOM 2256 O O . ASN A 1 281 ? -5.356 7.775 14.113 1.00 96.19 281 ASN A O 1
ATOM 2260 N N . GLN A 1 282 ? -5.033 9.968 14.366 1.00 94.44 282 GLN A N 1
ATOM 2261 C CA . GLN A 1 282 ? -4.923 9.911 15.835 1.00 94.44 282 GLN A CA 1
ATOM 2262 C C . GLN A 1 282 ? -6.176 9.364 16.549 1.00 94.44 282 GLN A C 1
ATOM 2264 O O . GLN A 1 282 ? -6.093 8.911 17.691 1.00 94.44 282 GLN A O 1
ATOM 2269 N N . ALA A 1 283 ? -7.336 9.383 15.887 1.00 94.75 283 ALA A N 1
ATOM 2270 C CA . ALA A 1 283 ? -8.577 8.809 16.400 1.00 94.75 283 ALA A CA 1
ATOM 2271 C C . ALA A 1 283 ? -8.698 7.296 16.126 1.00 94.75 283 ALA A C 1
ATOM 2273 O O . ALA A 1 283 ? -9.705 6.700 16.505 1.00 94.75 283 ALA A O 1
ATOM 2274 N N . GLY A 1 284 ? -7.716 6.664 15.475 1.00 95.38 284 GLY A N 1
ATOM 2275 C CA . GLY A 1 284 ? -7.788 5.252 15.089 1.00 95.38 284 GLY A CA 1
ATOM 2276 C C . GLY A 1 284 ? -8.768 4.990 13.945 1.00 95.38 284 GLY A C 1
ATOM 2277 O O . GLY A 1 284 ? -9.296 3.888 13.825 1.00 95.38 284 GLY A O 1
ATOM 2278 N N . GLU A 1 285 ? -9.044 6.001 13.122 1.00 96.38 285 GLU A N 1
ATOM 2279 C CA . GLU A 1 285 ? -9.840 5.870 11.901 1.00 96.38 285 GLU A CA 1
ATOM 2280 C C . GLU A 1 285 ? -8.895 5.652 10.717 1.00 96.38 285 GLU A C 1
ATOM 2282 O O . GLU A 1 285 ? -7.868 6.328 10.620 1.00 96.38 285 GLU A O 1
ATOM 2287 N N . ILE A 1 286 ? -9.239 4.732 9.818 1.00 97.06 286 ILE A N 1
ATOM 2288 C CA . ILE A 1 286 ? -8.481 4.494 8.588 1.00 97.06 286 ILE A CA 1
ATOM 2289 C C . ILE A 1 286 ? -8.761 5.636 7.615 1.00 97.06 286 ILE A C 1
ATOM 2291 O O . ILE A 1 286 ? -9.917 5.907 7.296 1.00 97.06 286 ILE A O 1
ATOM 2295 N N . ILE A 1 287 ? -7.702 6.278 7.133 1.00 96.94 287 ILE A N 1
ATOM 2296 C CA . ILE A 1 287 ? -7.758 7.406 6.190 1.00 96.94 287 ILE A CA 1
ATOM 2297 C C . ILE A 1 287 ? -7.059 7.103 4.858 1.00 96.94 287 ILE A C 1
ATOM 2299 O O . ILE A 1 287 ? -7.133 7.893 3.921 1.00 96.94 287 ILE A O 1
ATOM 2303 N N . GLY A 1 288 ? -6.386 5.958 4.767 1.00 95.75 288 GLY A N 1
ATOM 2304 C CA . GLY A 1 288 ? -5.757 5.500 3.540 1.00 95.75 288 GLY A CA 1
ATOM 2305 C C . GLY A 1 288 ? -5.076 4.148 3.694 1.00 95.75 288 GLY A C 1
ATOM 2306 O O . GLY A 1 288 ? -5.127 3.528 4.760 1.00 95.75 288 GLY A O 1
ATOM 2307 N N . ILE A 1 289 ? -4.443 3.693 2.619 1.00 96.25 289 ILE A N 1
ATOM 2308 C CA . ILE A 1 289 ? -3.778 2.389 2.538 1.00 96.25 289 ILE A CA 1
ATOM 2309 C C . ILE A 1 289 ? -2.420 2.564 1.879 1.00 96.25 289 ILE A C 1
ATOM 2311 O O . ILE A 1 289 ? -2.332 3.128 0.793 1.00 96.25 289 ILE A O 1
ATOM 2315 N N . VAL A 1 290 ? -1.363 2.065 2.516 1.00 93.75 290 VAL A N 1
ATOM 2316 C CA . VAL A 1 290 ? 0.007 2.165 2.002 1.00 93.75 290 VAL A CA 1
ATOM 2317 C C . VAL A 1 290 ? 0.131 1.453 0.651 1.00 93.75 290 VAL A C 1
ATOM 2319 O O . VAL A 1 290 ? -0.137 0.257 0.541 1.00 93.75 290 VAL A O 1
ATOM 2322 N N . CYS A 1 291 ? 0.607 2.181 -0.359 1.00 87.31 291 CYS A N 1
ATOM 2323 C CA . CYS A 1 291 ? 0.921 1.667 -1.688 1.00 87.31 291 CYS A CA 1
ATOM 2324 C C . CYS A 1 291 ? 2.439 1.489 -1.822 1.00 87.31 291 CYS A C 1
ATOM 2326 O O . CYS A 1 291 ? 3.193 2.464 -1.875 1.00 87.31 291 CYS A O 1
ATOM 2328 N N . GLY A 1 292 ? 2.913 0.241 -1.887 1.00 72.50 292 GLY A N 1
ATOM 2329 C CA . GLY A 1 292 ? 4.346 -0.034 -2.047 1.00 72.50 292 GLY A CA 1
ATOM 2330 C C . GLY A 1 292 ? 4.856 0.004 -3.489 1.00 72.50 292 GLY A C 1
ATOM 2331 O O . GLY A 1 292 ? 6.069 0.021 -3.683 1.00 72.50 292 GLY A O 1
ATOM 2332 N N . LYS A 1 293 ? 3.975 0.089 -4.499 1.00 68.25 293 LYS A N 1
ATOM 2333 C CA . LYS A 1 293 ? 4.336 0.067 -5.932 1.00 68.25 293 LYS A CA 1
ATOM 2334 C C . LYS A 1 293 ? 5.376 1.126 -6.320 1.00 68.25 293 LYS A C 1
ATOM 2336 O O . LYS A 1 293 ? 6.209 0.894 -7.194 1.00 68.25 293 LYS A O 1
ATOM 2341 N N . ASN A 1 294 ? 5.333 2.289 -5.670 1.00 64.06 294 ASN A N 1
ATOM 2342 C CA . ASN A 1 294 ? 6.174 3.440 -6.013 1.00 64.06 294 ASN A CA 1
ATOM 2343 C C . ASN A 1 294 ? 7.329 3.676 -5.025 1.00 64.06 294 ASN A C 1
ATOM 2345 O O . ASN A 1 294 ? 8.176 4.534 -5.277 1.00 64.06 294 ASN A O 1
ATOM 2349 N N . PHE A 1 295 ? 7.412 2.891 -3.943 1.00 58.72 295 PHE A N 1
ATOM 2350 C CA . PHE A 1 295 ? 8.454 3.041 -2.924 1.00 58.72 295 PHE A CA 1
ATOM 2351 C C . PHE A 1 295 ? 9.867 2.860 -3.505 1.00 58.72 295 PHE A C 1
ATOM 2353 O O . PHE A 1 295 ? 10.779 3.616 -3.175 1.00 58.72 295 PHE A O 1
ATOM 2360 N N . GLU A 1 296 ? 10.042 1.919 -4.440 1.00 54.50 296 GLU A N 1
ATOM 2361 C CA . GLU A 1 296 ? 11.342 1.640 -5.071 1.00 54.50 296 GLU A CA 1
ATOM 2362 C C . GLU A 1 296 ? 11.891 2.796 -5.924 1.00 54.50 296 GLU A C 1
ATOM 2364 O O . GLU A 1 296 ? 13.084 2.814 -6.230 1.00 54.50 296 GLU A O 1
ATOM 2369 N N . LYS A 1 297 ? 11.041 3.742 -6.344 1.00 59.12 297 LYS A N 1
ATOM 2370 C CA . LYS A 1 297 ? 11.414 4.772 -7.325 1.00 59.12 297 LYS A CA 1
ATOM 2371 C C . LYS A 1 297 ? 11.931 6.057 -6.684 1.00 59.12 297 LYS A C 1
ATOM 2373 O O . LYS A 1 297 ? 12.902 6.615 -7.185 1.00 59.12 297 LYS A O 1
ATOM 2378 N N . GLU A 1 298 ? 11.315 6.510 -5.592 1.00 64.44 298 GLU A N 1
ATOM 2379 C CA . GLU A 1 298 ? 11.629 7.812 -4.972 1.00 64.44 298 GLU A CA 1
ATOM 2380 C C . GLU A 1 298 ? 12.022 7.722 -3.490 1.00 64.44 298 GLU A C 1
ATOM 2382 O O . GLU A 1 298 ? 12.341 8.740 -2.877 1.00 64.44 298 GLU A O 1
ATOM 2387 N N . GLY A 1 299 ? 11.997 6.525 -2.887 1.00 68.19 299 GLY A N 1
ATOM 2388 C CA . GLY A 1 299 ? 12.278 6.348 -1.455 1.00 68.19 299 GLY A CA 1
ATOM 2389 C C . GLY A 1 299 ? 11.249 7.022 -0.536 1.00 68.19 299 GLY A C 1
ATOM 2390 O O . GLY A 1 299 ? 11.493 7.173 0.659 1.00 68.19 299 GLY A O 1
ATOM 2391 N N . SER A 1 300 ? 10.110 7.431 -1.100 1.00 79.69 300 SER A N 1
ATOM 2392 C CA . SER A 1 300 ? 8.989 8.055 -0.405 1.00 79.69 300 SER A CA 1
ATOM 2393 C C . SER A 1 300 ? 7.832 7.077 -0.249 1.00 79.69 300 SER A C 1
ATOM 2395 O O . SER A 1 300 ? 7.618 6.190 -1.077 1.00 79.69 300 SER A O 1
ATOM 2397 N N . SER A 1 301 ? 7.081 7.253 0.832 1.00 88.56 301 SER A N 1
ATOM 2398 C CA . SER A 1 301 ? 5.921 6.431 1.160 1.00 88.56 301 SER A CA 1
ATOM 2399 C C . SER A 1 301 ? 4.654 7.111 0.672 1.00 88.56 301 SER A C 1
ATOM 2401 O O . SER A 1 301 ? 4.467 8.302 0.915 1.00 88.56 301 SER A O 1
ATOM 2403 N N . TYR A 1 302 ? 3.762 6.355 0.043 1.00 92.25 302 TYR A N 1
ATOM 2404 C CA . TYR A 1 302 ? 2.482 6.866 -0.438 1.00 92.25 302 TYR A CA 1
ATOM 2405 C C . TYR A 1 302 ? 1.343 6.017 0.098 1.00 92.25 302 TYR A C 1
ATOM 2407 O O . TYR A 1 302 ? 1.515 4.822 0.353 1.00 92.25 302 TYR A O 1
ATOM 2415 N N . ALA A 1 303 ? 0.175 6.628 0.248 1.00 94.12 303 ALA A N 1
ATOM 2416 C CA . ALA A 1 303 ? -1.042 5.922 0.591 1.00 94.12 303 ALA A CA 1
ATOM 2417 C C . ALA A 1 303 ? -2.203 6.361 -0.294 1.00 94.12 303 ALA A C 1
ATOM 2419 O O . ALA A 1 303 ? -2.401 7.555 -0.509 1.00 94.12 303 ALA A O 1
ATOM 2420 N N . VAL A 1 304 ? -2.965 5.387 -0.785 1.00 95.00 304 VAL A N 1
ATOM 2421 C CA . VAL A 1 304 ? -4.235 5.601 -1.488 1.00 95.00 304 VAL A CA 1
ATOM 2422 C C . VAL A 1 304 ? -5.241 6.141 -0.480 1.00 95.00 304 VAL A C 1
ATOM 2424 O O . VAL A 1 304 ? -5.318 5.628 0.641 1.00 95.00 304 VAL A O 1
ATOM 2427 N N . LYS A 1 305 ? -5.979 7.187 -0.846 1.00 95.56 305 LYS A N 1
ATOM 2428 C CA . LYS A 1 305 ? -6.969 7.827 0.022 1.00 95.56 305 LYS A CA 1
ATOM 2429 C C . LYS A 1 305 ? -8.137 6.885 0.312 1.00 95.56 305 LYS A C 1
ATOM 2431 O O . LYS A 1 305 ? -8.511 6.043 -0.500 1.00 95.56 305 LYS A O 1
ATOM 2436 N N . ALA A 1 306 ? -8.695 7.000 1.516 1.00 95.25 306 ALA A N 1
ATOM 2437 C CA . ALA A 1 306 ? -9.799 6.146 1.943 1.00 95.25 306 ALA A CA 1
ATOM 2438 C C . ALA A 1 306 ? -11.100 6.391 1.168 1.00 95.25 306 ALA A C 1
ATOM 2440 O O . ALA A 1 306 ? -11.916 5.480 1.107 1.00 95.25 306 ALA A O 1
ATOM 2441 N N . ASP A 1 307 ? -11.312 7.575 0.590 1.00 93.75 307 ASP A N 1
ATOM 2442 C CA . ASP A 1 307 ? -12.494 7.906 -0.219 1.00 93.75 307 ASP A CA 1
ATOM 2443 C C . ASP A 1 307 ? -12.669 6.965 -1.418 1.00 93.75 307 ASP A C 1
ATOM 2445 O O . ASP A 1 307 ? -13.784 6.507 -1.659 1.00 93.75 307 ASP A O 1
ATOM 2449 N N . ILE A 1 308 ? -11.571 6.570 -2.068 1.00 92.94 308 ILE A N 1
ATOM 2450 C CA . ILE A 1 308 ? -11.545 5.569 -3.147 1.00 92.94 308 ILE A CA 1
ATOM 2451 C C . ILE A 1 308 ? -12.176 4.236 -2.712 1.00 92.94 308 ILE A C 1
ATOM 2453 O O . ILE A 1 308 ? -12.830 3.546 -3.494 1.00 92.94 308 ILE A O 1
ATOM 2457 N N . LEU A 1 309 ? -12.050 3.870 -1.432 1.00 91.56 309 LEU A N 1
ATOM 2458 C CA . LEU A 1 309 ? -12.615 2.622 -0.915 1.00 91.56 309 LEU A CA 1
ATOM 2459 C C . LEU A 1 309 ? -14.138 2.628 -0.871 1.00 91.56 309 LEU A C 1
ATOM 2461 O O . LEU A 1 309 ? -14.734 1.560 -0.751 1.00 91.56 309 LEU A O 1
ATOM 2465 N N . LYS A 1 310 ? -14.780 3.796 -0.937 1.00 91.69 310 LYS A N 1
ATOM 2466 C CA . LYS A 1 310 ? -16.235 3.899 -0.865 1.00 91.69 310 LYS A CA 1
ATOM 2467 C C . LYS A 1 310 ? -16.893 3.145 -2.018 1.00 91.69 310 LYS A C 1
ATOM 2469 O O . LYS A 1 310 ? -17.724 2.272 -1.771 1.00 91.69 310 LYS A O 1
ATOM 2474 N N . ASP A 1 311 ? -16.453 3.415 -3.242 1.00 89.94 311 ASP A N 1
ATOM 2475 C CA . ASP A 1 311 ? -17.019 2.811 -4.450 1.00 89.94 311 ASP A CA 1
ATOM 2476 C C . ASP A 1 311 ? -16.720 1.305 -4.514 1.00 89.94 311 ASP A C 1
ATOM 2478 O O . ASP A 1 311 ? -17.577 0.500 -4.892 1.00 89.94 311 ASP A O 1
ATOM 2482 N N . ILE A 1 312 ? -15.536 0.900 -4.043 1.00 89.88 312 ILE A N 1
ATOM 2483 C CA . ILE A 1 312 ? -15.141 -0.510 -3.914 1.00 89.88 312 ILE A CA 1
ATOM 2484 C C . ILE A 1 312 ? -16.057 -1.244 -2.927 1.00 89.88 312 ILE A C 1
ATOM 2486 O O . ILE A 1 312 ? -16.590 -2.314 -3.229 1.00 89.88 312 ILE A O 1
ATOM 2490 N N . ILE A 1 313 ? -16.270 -0.672 -1.741 1.00 90.44 313 ILE A N 1
ATOM 2491 C CA . ILE A 1 313 ? -17.112 -1.270 -0.700 1.00 90.44 313 ILE A CA 1
ATOM 2492 C C . ILE A 1 313 ? -18.570 -1.349 -1.161 1.00 90.44 313 ILE A C 1
ATOM 2494 O O . ILE A 1 313 ? -19.232 -2.362 -0.926 1.00 90.44 313 ILE A O 1
ATOM 2498 N N . ASP A 1 314 ? -19.079 -0.312 -1.823 1.00 90.56 314 ASP A N 1
ATOM 2499 C CA . ASP A 1 314 ? -20.458 -0.282 -2.311 1.00 90.56 314 ASP A CA 1
ATOM 2500 C C . ASP A 1 314 ? -20.681 -1.275 -3.468 1.00 90.56 314 ASP A C 1
ATOM 2502 O O . ASP A 1 314 ? -21.720 -1.944 -3.524 1.00 90.56 314 ASP A O 1
ATOM 2506 N N . SER A 1 315 ? -19.669 -1.493 -4.313 1.00 90.31 315 SER A N 1
ATOM 2507 C CA . SER A 1 315 ? -19.678 -2.562 -5.320 1.00 90.31 315 SER A CA 1
ATOM 2508 C C . SER A 1 315 ? -19.780 -3.947 -4.672 1.00 90.31 315 SER A C 1
ATOM 2510 O O . SER A 1 315 ? -20.600 -4.771 -5.080 1.00 90.31 315 SER A O 1
ATOM 2512 N N . ILE A 1 316 ? -19.024 -4.194 -3.598 1.00 89.38 316 ILE A N 1
ATOM 2513 C CA . ILE A 1 316 ? -19.081 -5.475 -2.876 1.00 89.38 316 ILE A CA 1
ATOM 2514 C C . ILE A 1 316 ? -20.423 -5.650 -2.168 1.00 89.38 316 ILE A C 1
ATOM 2516 O O . ILE A 1 316 ? -20.987 -6.736 -2.228 1.00 89.38 316 ILE A O 1
ATOM 2520 N N . LYS A 1 317 ? -20.985 -4.602 -1.550 1.00 88.69 317 LYS A N 1
ATOM 2521 C CA . LYS A 1 317 ? -22.336 -4.661 -0.955 1.00 88.69 317 LYS A CA 1
ATOM 2522 C C . LYS A 1 317 ? -23.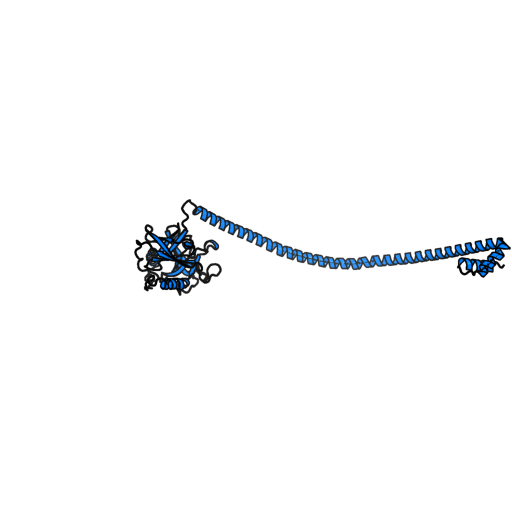402 -5.035 -1.979 1.00 88.69 317 LYS A C 1
ATOM 2524 O O . LYS A 1 317 ? -24.381 -5.679 -1.620 1.00 88.69 317 LYS A O 1
ATOM 2529 N N . THR A 1 318 ? -23.227 -4.618 -3.230 1.00 87.94 318 THR A N 1
ATOM 2530 C CA . THR A 1 318 ? -24.157 -4.944 -4.317 1.00 87.94 318 THR A CA 1
ATOM 2531 C C . THR A 1 318 ? -24.083 -6.427 -4.684 1.00 87.94 318 THR A C 1
ATOM 2533 O O . THR A 1 318 ? -25.116 -7.055 -4.903 1.00 87.94 318 THR A O 1
ATOM 2536 N N . ILE A 1 319 ? -22.875 -6.998 -4.711 1.00 85.06 319 ILE A N 1
ATOM 2537 C CA . ILE A 1 319 ? -22.642 -8.419 -5.012 1.00 85.06 319 ILE A CA 1
ATOM 2538 C C . ILE A 1 319 ? -23.050 -9.303 -3.825 1.00 85.06 319 ILE A C 1
ATOM 2540 O O . ILE A 1 319 ? -23.678 -10.345 -4.000 1.00 85.06 319 ILE A O 1
ATOM 2544 N N . GLU A 1 320 ? -22.709 -8.883 -2.608 1.00 84.81 320 GLU A N 1
ATOM 2545 C CA . GLU A 1 320 ? -22.874 -9.666 -1.391 1.00 84.81 320 GLU A CA 1
ATOM 2546 C C . GLU A 1 320 ? -23.317 -8.766 -0.220 1.00 84.81 320 GLU A C 1
ATOM 2548 O O . GLU A 1 320 ? -22.508 -8.337 0.604 1.00 84.81 320 GLU A O 1
ATOM 2553 N N . PRO A 1 321 ? -24.627 -8.479 -0.094 1.00 80.75 321 PRO A N 1
ATOM 2554 C CA . PRO A 1 321 ? -25.149 -7.543 0.910 1.00 80.75 321 PRO A CA 1
ATOM 2555 C C . PRO A 1 321 ? -24.842 -7.934 2.360 1.00 80.75 321 PRO A C 1
ATOM 2557 O O . PRO A 1 321 ? -24.749 -7.080 3.237 1.00 80.75 321 PRO A O 1
ATOM 2560 N N . GLN A 1 322 ? -24.668 -9.234 2.613 1.00 79.62 322 GLN A N 1
ATOM 2561 C CA . GLN A 1 322 ? -24.346 -9.792 3.930 1.00 79.62 322 GLN A CA 1
ATOM 2562 C C . GLN A 1 322 ? -22.854 -9.673 4.281 1.00 79.62 322 GLN A C 1
ATOM 2564 O O . GLN A 1 322 ? -22.453 -10.051 5.384 1.00 79.62 322 GLN A O 1
ATOM 2569 N N . ALA A 1 323 ? -22.028 -9.173 3.354 1.00 79.38 323 ALA A N 1
ATOM 2570 C CA . ALA A 1 323 ? -20.592 -9.034 3.544 1.00 79.38 323 ALA A CA 1
ATOM 2571 C C . ALA A 1 323 ? -20.241 -8.022 4.634 1.00 79.38 323 ALA A C 1
ATOM 2573 O O . ALA A 1 323 ? -19.182 -8.157 5.237 1.00 79.38 323 ALA A O 1
ATOM 2574 N N . PHE A 1 324 ? -21.102 -7.038 4.920 1.00 79.69 324 PHE A N 1
ATOM 2575 C CA . PHE A 1 324 ? -20.811 -5.963 5.869 1.00 79.69 324 PHE A CA 1
ATOM 2576 C C . PHE A 1 324 ? -21.906 -5.816 6.918 1.00 79.69 324 PHE A C 1
ATOM 2578 O O . PHE A 1 324 ? -23.090 -5.732 6.602 1.00 79.69 324 PHE A O 1
ATOM 2585 N N . ASN A 1 325 ? -21.493 -5.706 8.179 1.00 70.88 325 ASN A N 1
ATOM 2586 C CA . ASN A 1 325 ? -22.389 -5.343 9.266 1.00 70.88 325 ASN A CA 1
ATOM 2587 C C . ASN A 1 325 ? -22.467 -3.817 9.408 1.00 70.88 325 ASN A C 1
ATOM 2589 O O . ASN A 1 325 ? -21.452 -3.129 9.371 1.00 70.88 325 ASN A O 1
ATOM 2593 N N . ASN A 1 326 ? -23.665 -3.288 9.670 1.00 60.56 326 ASN A N 1
ATOM 2594 C CA . ASN A 1 326 ? -23.946 -1.844 9.777 1.00 60.56 326 ASN A CA 1
ATOM 2595 C C . ASN A 1 326 ? -23.345 -1.147 11.022 1.00 60.56 326 ASN A C 1
ATOM 2597 O O . ASN A 1 326 ? -23.737 -0.032 11.368 1.00 60.56 326 ASN A O 1
ATOM 2601 N N . ASN A 1 327 ? -22.415 -1.783 11.736 1.00 58.00 327 ASN A N 1
ATOM 2602 C CA . ASN A 1 327 ? -21.885 -1.271 12.999 1.00 58.00 327 ASN A CA 1
ATOM 2603 C C . ASN A 1 327 ? -20.644 -0.392 12.788 1.00 58.00 327 ASN A C 1
ATOM 2605 O O . ASN A 1 327 ? -19.515 -0.806 13.037 1.00 58.00 327 ASN A O 1
ATOM 2609 N N . ASN A 1 328 ? -20.880 0.866 12.419 1.00 69.31 328 ASN A N 1
ATOM 2610 C CA . ASN A 1 328 ? -19.849 1.876 12.149 1.00 69.31 328 ASN A CA 1
ATOM 2611 C C . ASN A 1 328 ? -19.416 2.651 13.408 1.00 69.31 328 ASN A C 1
ATOM 2613 O O . ASN A 1 328 ? -19.420 3.882 13.411 1.00 69.31 328 ASN A O 1
ATOM 2617 N N . TYR A 1 329 ? -19.082 1.964 14.505 1.00 82.69 329 TYR A N 1
ATOM 2618 C CA . TYR A 1 329 ? -18.652 2.645 15.734 1.00 82.69 329 TYR A CA 1
ATOM 2619 C C . TYR A 1 329 ? -17.178 2.400 16.041 1.00 82.69 329 TYR A C 1
ATOM 2621 O O . TYR A 1 329 ? -16.779 1.281 16.358 1.00 82.69 329 TYR A O 1
ATOM 2629 N N . ASN A 1 330 ? -16.396 3.479 16.022 1.00 90.88 330 ASN A N 1
ATOM 2630 C CA . ASN A 1 330 ? -15.011 3.484 16.468 1.00 90.88 330 ASN A CA 1
ATOM 2631 C C . ASN A 1 330 ? -14.953 3.565 18.002 1.00 90.88 330 ASN A C 1
ATOM 2633 O O . ASN A 1 330 ? -14.981 4.652 18.582 1.00 90.88 330 ASN A O 1
ATOM 2637 N N . TYR A 1 331 ? -14.851 2.412 18.664 1.00 92.38 331 TYR A N 1
ATOM 2638 C CA . TYR A 1 331 ? -14.752 2.347 20.127 1.00 92.38 331 TYR A CA 1
ATOM 2639 C C . TYR A 1 331 ? -13.318 2.453 20.659 1.00 92.38 331 TYR A C 1
ATOM 2641 O O . TYR A 1 331 ? -13.115 2.388 21.872 1.00 92.38 331 TYR A O 1
ATOM 2649 N N . ILE A 1 332 ? -12.316 2.614 19.789 1.00 94.31 332 ILE A N 1
ATOM 2650 C CA . ILE A 1 332 ? -10.922 2.824 20.209 1.00 94.31 332 ILE A CA 1
ATOM 2651 C C . ILE A 1 332 ? -10.518 4.299 20.227 1.00 94.31 332 ILE A C 1
ATOM 2653 O O . ILE A 1 332 ? -9.494 4.623 20.820 1.00 94.31 332 ILE A O 1
ATOM 2657 N N . LYS A 1 333 ? -11.343 5.199 19.680 1.00 94.44 333 LYS A N 1
ATOM 2658 C CA . LYS A 1 333 ? -11.079 6.644 19.567 1.00 94.44 333 LYS A CA 1
ATOM 2659 C C . LYS A 1 333 ? -10.579 7.322 20.843 1.00 94.44 333 LYS A C 1
ATOM 2661 O O . LYS A 1 333 ? -9.706 8.179 20.783 1.00 94.44 333 LYS A O 1
ATOM 2666 N N . HIS A 1 334 ? -11.129 6.949 21.997 1.00 93.44 334 HIS A N 1
ATOM 2667 C CA . HIS A 1 334 ? -10.790 7.560 23.289 1.00 93.44 334 HIS A CA 1
ATOM 2668 C C . HIS A 1 334 ? -9.638 6.862 24.018 1.00 93.44 334 HIS A C 1
ATOM 2670 O O . HIS A 1 334 ? -9.219 7.306 25.086 1.00 93.44 334 HIS A O 1
ATOM 2676 N N . LEU A 1 335 ? -9.142 5.748 23.482 1.00 94.94 335 LEU A N 1
ATOM 2677 C CA . LEU A 1 335 ? -8.053 5.006 24.094 1.00 94.94 335 LEU A CA 1
ATOM 2678 C C . LEU A 1 335 ? -6.711 5.680 23.786 1.00 94.94 335 LEU A C 1
ATOM 2680 O O . LEU A 1 335 ? -6.537 6.230 22.696 1.00 94.94 335 LEU A O 1
ATOM 2684 N N . PRO A 1 336 ? -5.721 5.579 24.691 1.00 94.38 336 PRO A N 1
ATOM 2685 C CA . PRO A 1 336 ? -4.358 5.972 24.363 1.00 94.38 336 PRO A CA 1
ATOM 2686 C C . PRO A 1 336 ? -3.815 5.108 23.213 1.00 94.38 336 PRO A C 1
ATOM 2688 O O . PRO A 1 336 ? -4.176 3.935 23.078 1.00 94.38 336 PRO A O 1
ATOM 2691 N N . LYS A 1 337 ? -2.919 5.675 22.397 1.00 92.38 337 LYS A N 1
ATOM 2692 C CA . LYS A 1 337 ? -2.408 5.070 21.149 1.00 92.38 337 LYS A CA 1
ATOM 2693 C C . LYS A 1 337 ? -1.932 3.622 21.312 1.00 92.38 337 LYS A C 1
ATOM 2695 O O . LYS A 1 337 ? -2.297 2.757 20.526 1.00 92.38 337 LYS A O 1
ATOM 2700 N N . ASN A 1 338 ? -1.183 3.313 22.369 1.00 92.75 338 ASN A N 1
ATOM 2701 C CA . ASN A 1 338 ? -0.731 1.944 22.648 1.00 92.75 338 ASN A CA 1
ATOM 2702 C C . ASN A 1 338 ? -1.894 0.949 22.847 1.00 92.75 338 ASN A C 1
ATOM 2704 O O . ASN A 1 338 ? -1.812 -0.202 22.417 1.00 92.75 338 ASN A O 1
ATOM 2708 N N . LYS A 1 339 ? -2.996 1.384 23.468 1.00 95.25 339 LYS A N 1
ATOM 2709 C CA . LYS A 1 339 ? -4.209 0.579 23.640 1.00 95.25 339 LYS A CA 1
ATOM 2710 C C . LYS A 1 339 ? -5.002 0.477 22.340 1.00 95.25 339 LYS A C 1
ATOM 2712 O O . LYS A 1 339 ? -5.486 -0.618 22.059 1.00 95.25 339 LYS A O 1
ATOM 2717 N N . GLN A 1 340 ? -5.065 1.540 21.532 1.00 95.12 340 GLN A N 1
ATOM 2718 C CA . GLN A 1 340 ? -5.615 1.465 20.170 1.00 95.12 340 GLN A CA 1
ATOM 2719 C C . GLN A 1 340 ? -4.888 0.384 19.362 1.00 95.12 340 GLN A C 1
ATOM 2721 O O . GLN A 1 340 ? -5.515 -0.576 18.924 1.00 95.12 340 GLN A O 1
ATOM 2726 N N . ILE A 1 341 ? -3.555 0.462 19.282 1.00 94.06 341 ILE A N 1
ATOM 2727 C CA . ILE A 1 341 ? -2.709 -0.503 18.564 1.00 94.06 341 ILE A CA 1
ATOM 2728 C C . ILE A 1 341 ? -2.976 -1.932 19.046 1.00 94.06 341 ILE A C 1
ATOM 2730 O O . ILE A 1 341 ? -3.256 -2.805 18.232 1.00 94.06 341 ILE A O 1
ATOM 2734 N N . SER A 1 342 ? -2.988 -2.173 20.363 1.00 94.00 342 SER A N 1
ATOM 2735 C CA . SER A 1 342 ? -3.248 -3.516 20.909 1.00 94.00 342 SER A CA 1
ATOM 2736 C C . SER A 1 342 ? -4.606 -4.100 20.501 1.00 94.00 342 SER A C 1
ATOM 2738 O O . SER A 1 342 ? -4.748 -5.315 20.394 1.00 94.00 342 SER A O 1
ATOM 2740 N N . LYS A 1 343 ? -5.607 -3.241 20.261 1.00 94.44 343 LYS A N 1
ATOM 2741 C CA . LYS A 1 343 ? -6.931 -3.645 19.782 1.00 94.44 343 LYS A CA 1
ATOM 2742 C C . LYS A 1 343 ? -6.966 -3.832 18.268 1.00 94.44 343 LYS A C 1
ATOM 2744 O O . LYS A 1 343 ? -7.768 -4.634 17.815 1.00 94.44 343 LYS A O 1
ATOM 2749 N N . ILE A 1 344 ? -6.121 -3.133 17.511 1.00 94.88 344 ILE A N 1
ATOM 2750 C CA . ILE A 1 344 ? -6.052 -3.209 16.045 1.00 94.88 344 ILE A CA 1
ATOM 2751 C C . ILE A 1 344 ? -5.271 -4.442 15.571 1.00 94.88 344 ILE A C 1
ATOM 2753 O O . ILE A 1 344 ? -5.680 -5.052 14.590 1.00 94.88 344 ILE A O 1
ATOM 2757 N N . ILE A 1 345 ? -4.187 -4.835 16.252 1.00 93.56 345 ILE A N 1
ATOM 2758 C CA . ILE A 1 345 ? -3.290 -5.929 15.818 1.00 93.56 345 ILE A CA 1
ATOM 2759 C C . ILE A 1 345 ? -4.035 -7.207 15.372 1.00 93.56 345 ILE A C 1
ATOM 2761 O O . ILE A 1 345 ? -3.721 -7.692 14.289 1.00 93.56 345 ILE A O 1
ATOM 2765 N N . PRO A 1 346 ? -5.051 -7.729 16.092 1.00 92.50 346 PRO A N 1
ATOM 2766 C CA . PRO A 1 346 ? -5.780 -8.938 15.675 1.00 92.50 346 PRO A CA 1
ATOM 2767 C C . PRO A 1 346 ? -6.535 -8.840 14.340 1.00 92.50 346 PRO A C 1
ATOM 2769 O O . PRO A 1 346 ? -7.058 -9.839 13.851 1.00 92.50 346 PRO A O 1
ATOM 2772 N N . TYR A 1 347 ? -6.629 -7.639 13.773 1.00 94.00 347 TYR A N 1
ATOM 2773 C CA . TYR A 1 347 ? -7.313 -7.326 12.522 1.00 94.00 347 TYR A CA 1
ATOM 2774 C C . TYR A 1 347 ? -6.333 -7.033 11.384 1.00 94.00 347 TYR A C 1
ATOM 2776 O O . TYR A 1 347 ? -6.769 -6.634 10.307 1.00 94.00 347 TYR A O 1
ATOM 2784 N N . ILE A 1 348 ? -5.029 -7.193 11.622 1.00 94.94 348 ILE A N 1
ATOM 2785 C CA . ILE A 1 348 ? -3.972 -7.065 10.621 1.00 94.94 348 ILE A CA 1
ATOM 2786 C C . ILE A 1 348 ? -3.507 -8.469 10.239 1.00 94.94 348 ILE A C 1
ATOM 2788 O O . ILE A 1 348 ? -3.308 -9.336 11.092 1.00 94.94 348 ILE A O 1
ATOM 2792 N N . PHE A 1 349 ? -3.338 -8.694 8.944 1.00 94.12 349 PHE A N 1
ATOM 2793 C CA . PHE A 1 349 ? -3.014 -9.984 8.360 1.00 94.12 349 PHE A CA 1
ATOM 2794 C C . PHE A 1 349 ? -1.759 -9.860 7.506 1.00 94.12 349 PHE A C 1
ATOM 2796 O O . PHE A 1 349 ? -1.578 -8.886 6.780 1.00 94.12 349 PHE A O 1
ATOM 2803 N N . LYS A 1 350 ? -0.888 -10.858 7.588 1.00 93.56 350 LYS A N 1
ATOM 2804 C CA . LYS A 1 350 ? 0.232 -11.024 6.669 1.00 93.56 350 LYS A CA 1
ATOM 2805 C C . LYS A 1 350 ? -0.271 -11.762 5.443 1.00 93.56 350 LYS A C 1
ATOM 2807 O O . LYS A 1 350 ? -0.913 -12.798 5.596 1.00 93.56 350 LYS A O 1
ATOM 2812 N N . ILE A 1 351 ? 0.058 -11.258 4.265 1.00 91.94 351 ILE A N 1
ATOM 2813 C CA . ILE A 1 351 ? -0.157 -11.952 2.998 1.00 91.94 351 ILE A CA 1
ATOM 2814 C C . ILE A 1 351 ? 1.135 -12.653 2.615 1.00 91.94 351 ILE A C 1
ATOM 2816 O O . ILE A 1 351 ? 2.208 -12.051 2.671 1.00 91.94 351 ILE A O 1
ATOM 2820 N N . GLU A 1 352 ? 1.017 -13.916 2.231 1.00 86.81 352 GLU A N 1
ATOM 2821 C CA . GLU A 1 352 ? 2.093 -14.713 1.667 1.00 86.81 352 GLU A CA 1
ATOM 2822 C C . GLU A 1 352 ? 1.593 -15.384 0.393 1.00 86.81 352 GLU A C 1
ATOM 2824 O O . GLU A 1 352 ? 0.530 -16.009 0.369 1.00 86.81 352 GLU A O 1
ATOM 2829 N N . ILE A 1 353 ? 2.377 -15.243 -0.664 1.00 79.94 353 ILE A N 1
ATOM 2830 C CA . ILE A 1 353 ? 2.078 -15.801 -1.975 1.00 79.94 353 ILE A CA 1
ATOM 2831 C C . ILE A 1 353 ? 3.236 -16.707 -2.361 1.00 79.94 353 ILE A C 1
ATOM 2833 O O . ILE A 1 353 ? 4.392 -16.327 -2.166 1.00 79.94 353 ILE A O 1
ATOM 2837 N N . TYR A 1 354 ? 2.897 -17.915 -2.801 1.00 64.31 354 TYR A N 1
ATOM 2838 C CA . TYR A 1 354 ? 3.786 -19.069 -2.929 1.00 64.31 354 TYR A CA 1
ATOM 2839 C C . TYR A 1 354 ? 4.056 -19.390 -4.392 1.00 64.31 354 TYR A C 1
ATOM 2841 O O . TYR A 1 354 ? 3.099 -19.267 -5.191 1.00 64.31 354 TYR A O 1
#

Nearest PDB structures (foldseek):
  3lh3-assembly1_A  TM=7.829E-01  e=4.580E-11  Escherichia coli K-12
  3sti-assembly1_B  TM=8.465E-01  e=8.364E-10  Escherichia coli K-12
  4rqy-assembly1_A  TM=7.800E-01  e=2.139E-10  Escherichia coli
  2w7u-assembly1_A  TM=7.648E-01  e=4.398E-09  Staphylococcus aureus
  3ufa-assembly1_A  TM=7.763E-01  e=1.135E-08  Staphylococcus aureus subsp. aureus NCTC 8325

Mean predicted aligned error: 18.28 Å

Secondary structure (DSSP, 8-state):
--HHHHHHHHHHHHTT---HHHHHHHHHHHHH-HHHHHHHHHHHHHHHHHHHHHHHHHHHHHHHHHHHHHHHHHHHHHHHHHHHHHHHHHHHHHHHHHHHHHHHHHHHHHHHHHHHHHHHHHHHHHHHHHHHHHHHHHHHHHH-SSS---EEEEEEEEETTTEEEEEHHHHTT-SEEEEEESS-TT-EEEEEEEEEETTTTEEEEEE--TT-PPPPPP---B-TT----TT-EEEEEEEETTEEEEEEEEEEESS-GGG-TTEEEE-SPP-TT-TT-EEEETTS-EEEEEE-TTHHHHS-EEEEETTHHHHHHHHHHHH-GGGS-S----SSTTS-HHHHHHHHGGGEEEEEE-